Protein AF-A0A941SQS9-F1 (afdb_monomer_lite)

Secondary structure (DSSP, 8-state):
-HHHHHHHHHHHHHHHHHHHHHHHHHHTTSTTTTSB-S-HHHHHHHHHHHTSTTPPPPPPPTTTGGGS---TT-SHHHH-TTTTSSTTHHHHHS--S-----------PPEEE-GGGHHHHHHHHHHHHHHHTT-TTT-HHHHHHHH--HHHHHHHHHHHHHHHHHHHH--BHHHHHHHIIIIIIIHHHHHHHTTEEE-GGGGSPPPPPPP-----------

pLDDT: mean 78.76, std 18.49, range [41.28, 98.31]

Structure (mmCIF, N/CA/C/O backbone):
data_AF-A0A941SQS9-F1
#
_entry.id   AF-A0A941SQS9-F1
#
loop_
_atom_site.group_PDB
_atom_site.id
_atom_site.type_symbol
_atom_site.label_atom_id
_atom_site.label_alt_id
_atom_site.label_comp_id
_atom_site.label_asym_id
_atom_site.label_entity_id
_atom_site.label_seq_id
_atom_site.pdbx_PDB_ins_code
_atom_site.Cartn_x
_atom_site.Cartn_y
_atom_site.Cartn_z
_atom_site.occupancy
_atom_site.B_iso_or_equiv
_atom_site.auth_seq_id
_atom_site.auth_comp_id
_atom_site.auth_asym_id
_atom_site.auth_atom_id
_atom_site.pdbx_PDB_model_num
ATOM 1 N N . MET A 1 1 ? 1.571 -2.161 -19.393 1.00 67.44 1 MET A N 1
ATOM 2 C CA . MET A 1 1 ? 2.202 -3.221 -18.577 1.00 67.44 1 MET A CA 1
ATOM 3 C C . MET A 1 1 ? 2.579 -2.735 -17.181 1.00 67.44 1 MET A C 1
ATOM 5 O O . MET A 1 1 ? 1.940 -3.185 -16.250 1.00 67.44 1 MET A O 1
ATOM 9 N N . LEU A 1 2 ? 3.552 -1.825 -16.993 1.00 76.62 2 LEU A N 1
ATOM 10 C CA . LEU A 1 2 ? 3.967 -1.405 -15.635 1.00 76.62 2 LEU A CA 1
ATOM 11 C C . LEU A 1 2 ? 2.826 -0.745 -14.839 1.00 76.62 2 LEU A C 1
ATOM 13 O O . LEU A 1 2 ? 2.606 -1.100 -13.687 1.00 76.62 2 LEU A O 1
ATOM 17 N N . LEU A 1 3 ? 2.060 0.145 -15.481 1.00 82.12 3 LEU A N 1
ATOM 18 C CA . LEU A 1 3 ? 0.846 0.725 -14.892 1.00 82.12 3 LEU A CA 1
ATOM 19 C C . LEU A 1 3 ? -0.183 -0.350 -14.531 1.00 82.12 3 LEU A C 1
ATOM 21 O O . LEU A 1 3 ? -0.643 -0.386 -13.400 1.00 82.12 3 LEU A O 1
ATOM 25 N N . ASP A 1 4 ? -0.488 -1.262 -15.456 1.00 77.62 4 ASP A N 1
ATOM 26 C CA . ASP A 1 4 ? -1.471 -2.326 -15.214 1.00 77.62 4 ASP A CA 1
ATOM 27 C C . ASP A 1 4 ? -1.093 -3.200 -14.011 1.00 77.62 4 ASP A C 1
ATOM 29 O O . ASP A 1 4 ? -1.967 -3.599 -13.245 1.00 77.62 4 ASP A O 1
ATOM 33 N N . THR A 1 5 ? 0.203 -3.477 -13.820 1.00 76.88 5 THR A N 1
ATOM 34 C CA . THR A 1 5 ? 0.702 -4.229 -12.663 1.00 76.88 5 THR A CA 1
ATOM 35 C C . THR A 1 5 ? 0.523 -3.448 -11.363 1.00 76.88 5 THR A C 1
ATOM 37 O O . THR A 1 5 ? -0.065 -3.980 -10.424 1.00 76.88 5 THR A O 1
ATOM 40 N N . VAL A 1 6 ? 0.970 -2.187 -11.305 1.00 81.00 6 VAL A N 1
ATOM 41 C CA . VAL A 1 6 ? 0.851 -1.365 -10.085 1.00 81.00 6 VAL A CA 1
ATOM 42 C C . VAL A 1 6 ? -0.615 -1.165 -9.695 1.00 81.00 6 VAL A C 1
ATOM 44 O O . VAL A 1 6 ? -0.961 -1.285 -8.521 1.00 81.00 6 VAL A O 1
ATOM 47 N N . GLU A 1 7 ? -1.489 -0.929 -10.671 1.00 85.06 7 GLU A N 1
ATOM 48 C CA . GLU A 1 7 ? -2.926 -0.769 -10.438 1.00 85.06 7 GLU A CA 1
ATOM 49 C C . GLU A 1 7 ? -3.586 -2.077 -9.990 1.00 85.06 7 GLU A C 1
ATOM 51 O O . GLU A 1 7 ? -4.438 -2.078 -9.100 1.00 85.06 7 GLU A O 1
ATOM 56 N N . ALA A 1 8 ? -3.169 -3.219 -10.546 1.00 77.44 8 ALA A N 1
ATOM 57 C CA . ALA A 1 8 ? -3.644 -4.522 -10.091 1.00 77.44 8 ALA A CA 1
ATOM 58 C C . ALA A 1 8 ? -3.213 -4.824 -8.646 1.00 77.44 8 ALA A C 1
ATOM 60 O O . ALA A 1 8 ? -4.010 -5.367 -7.876 1.00 77.44 8 ALA A O 1
ATOM 61 N N . ASP A 1 9 ? -1.986 -4.471 -8.263 1.00 79.31 9 ASP A N 1
ATOM 62 C CA . ASP A 1 9 ? -1.495 -4.635 -6.893 1.00 79.31 9 ASP A CA 1
ATOM 63 C C . ASP A 1 9 ? -2.223 -3.705 -5.917 1.00 79.31 9 ASP A C 1
ATOM 65 O O . ASP A 1 9 ? -2.711 -4.158 -4.878 1.00 79.31 9 ASP A O 1
ATOM 69 N N . ALA A 1 10 ? -2.387 -2.430 -6.278 1.00 87.50 10 ALA A N 1
ATOM 70 C CA . ALA A 1 10 ? -3.152 -1.461 -5.500 1.00 87.50 10 ALA A CA 1
ATOM 71 C C . ALA A 1 10 ? -4.600 -1.930 -5.275 1.00 87.50 10 ALA A C 1
ATOM 73 O O . ALA A 1 10 ? -5.087 -1.940 -4.140 1.00 87.50 10 ALA A O 1
ATOM 74 N N . ALA A 1 11 ? -5.269 -2.401 -6.333 1.00 84.94 11 ALA A N 1
ATOM 75 C CA . ALA A 1 11 ? -6.629 -2.928 -6.256 1.00 84.94 11 ALA A CA 1
ATOM 76 C C . ALA A 1 11 ? -6.737 -4.132 -5.309 1.00 84.94 11 ALA A C 1
ATOM 78 O O . ALA A 1 11 ? -7.723 -4.258 -4.580 1.00 84.94 11 ALA A O 1
ATOM 79 N N . ARG A 1 12 ? -5.722 -5.004 -5.258 1.00 83.12 12 ARG A N 1
ATOM 80 C CA . ARG A 1 12 ? -5.708 -6.115 -4.297 1.00 83.12 12 ARG A CA 1
ATOM 81 C C . ARG A 1 12 ? -5.563 -5.638 -2.867 1.00 83.12 12 ARG A C 1
ATOM 83 O O . ARG A 1 12 ? -6.343 -6.082 -2.027 1.00 83.12 12 ARG A O 1
ATOM 90 N N . VAL A 1 13 ? -4.627 -4.731 -2.591 1.00 85.25 13 VAL A N 1
ATOM 91 C CA . VAL A 1 13 ? -4.457 -4.151 -1.248 1.00 85.25 13 VAL A CA 1
ATOM 92 C C . VAL A 1 13 ? -5.766 -3.508 -0.780 1.00 85.25 13 VAL A C 1
ATOM 94 O O . VAL A 1 13 ? -6.215 -3.759 0.339 1.00 85.25 13 VAL A O 1
ATOM 97 N N . ILE A 1 14 ? -6.441 -2.774 -1.669 1.00 89.81 14 ILE A N 1
ATOM 98 C CA . ILE A 1 14 ? -7.762 -2.188 -1.413 1.00 89.81 14 ILE A CA 1
ATOM 99 C C . ILE A 1 14 ? -8.821 -3.273 -1.165 1.00 89.81 14 ILE A C 1
ATOM 101 O O . ILE A 1 14 ? -9.597 -3.159 -0.223 1.00 89.81 14 ILE A O 1
ATOM 105 N N . SER A 1 15 ? -8.833 -4.366 -1.929 1.00 86.12 15 SER A N 1
ATOM 106 C CA . SER A 1 15 ? -9.791 -5.458 -1.702 1.00 86.12 15 SER A CA 1
ATOM 107 C C . SER A 1 15 ? -9.590 -6.161 -0.352 1.00 86.12 15 SER A C 1
ATOM 109 O O . SER A 1 15 ? -10.554 -6.594 0.280 1.00 86.12 15 SER A O 1
ATOM 111 N N . VAL A 1 16 ? -8.345 -6.266 0.129 1.00 86.88 16 VAL A N 1
ATOM 112 C CA . VAL A 1 16 ? -8.059 -6.776 1.477 1.00 86.88 16 VAL A CA 1
ATOM 113 C C . VAL A 1 16 ? -8.544 -5.770 2.518 1.00 86.88 16 VAL A C 1
ATOM 115 O O . VAL A 1 16 ? -9.165 -6.172 3.500 1.00 86.88 16 VAL A O 1
ATOM 118 N N . ALA A 1 17 ? -8.330 -4.473 2.286 1.00 94.25 17 ALA A N 1
ATOM 119 C CA . ALA A 1 17 ? -8.860 -3.418 3.140 1.00 94.25 17 ALA A CA 1
ATOM 120 C C . ALA A 1 17 ? -10.386 -3.499 3.295 1.00 94.25 17 ALA A C 1
ATOM 122 O O . ALA A 1 17 ? -10.883 -3.423 4.419 1.00 94.25 17 ALA A O 1
ATOM 123 N N . ASP A 1 18 ? -11.111 -3.727 2.196 1.00 91.69 18 ASP A N 1
ATOM 124 C CA . ASP A 1 18 ? -12.566 -3.914 2.200 1.00 91.69 18 ASP A CA 1
ATOM 125 C C . ASP A 1 18 ? -12.991 -5.079 3.082 1.00 91.69 18 ASP A C 1
ATOM 127 O O . ASP A 1 18 ? -13.837 -4.915 3.959 1.00 91.69 18 ASP A O 1
ATOM 131 N N . ARG A 1 19 ? -12.321 -6.228 2.955 1.00 91.25 19 ARG A N 1
ATOM 132 C CA . ARG A 1 19 ? -12.586 -7.386 3.822 1.00 91.25 19 ARG A CA 1
ATOM 133 C C . ARG A 1 19 ? -12.361 -7.059 5.299 1.00 91.25 19 ARG A C 1
ATOM 135 O O . ARG A 1 19 ? -13.119 -7.525 6.145 1.00 91.25 19 ARG A O 1
ATOM 142 N N . TYR A 1 20 ? -11.346 -6.260 5.635 1.00 93.38 20 TYR A N 1
ATOM 143 C CA . TYR A 1 20 ? -11.112 -5.811 7.014 1.00 93.38 20 TYR A CA 1
ATOM 144 C C . TYR A 1 20 ? -12.205 -4.861 7.519 1.00 93.38 20 TYR A C 1
ATOM 146 O O . TYR A 1 20 ? -12.619 -4.973 8.676 1.00 93.38 20 TYR A O 1
ATOM 154 N N . GLN A 1 21 ? -12.703 -3.957 6.673 1.00 94.38 21 GLN A N 1
ATOM 155 C CA . GLN A 1 21 ? -13.803 -3.057 7.029 1.00 94.38 21 GLN A CA 1
ATOM 156 C C . GLN A 1 21 ? -15.124 -3.812 7.196 1.00 94.38 21 GLN A C 1
ATOM 158 O O . GLN A 1 21 ? -15.794 -3.652 8.215 1.00 94.38 21 GLN A O 1
ATOM 163 N N . GLU A 1 22 ? -15.462 -4.707 6.269 1.00 93.62 22 GLU A N 1
ATOM 164 C CA . GLU A 1 22 ? -16.615 -5.605 6.384 1.00 93.62 22 GLU A CA 1
ATOM 165 C C . GLU A 1 22 ? -16.532 -6.462 7.647 1.00 93.62 22 GLU A C 1
ATOM 167 O O . GLU A 1 22 ? -17.514 -6.601 8.381 1.00 93.62 22 GLU A O 1
ATOM 172 N N . MET A 1 23 ? -15.344 -6.990 7.955 1.00 93.69 23 MET A N 1
ATOM 173 C CA . MET A 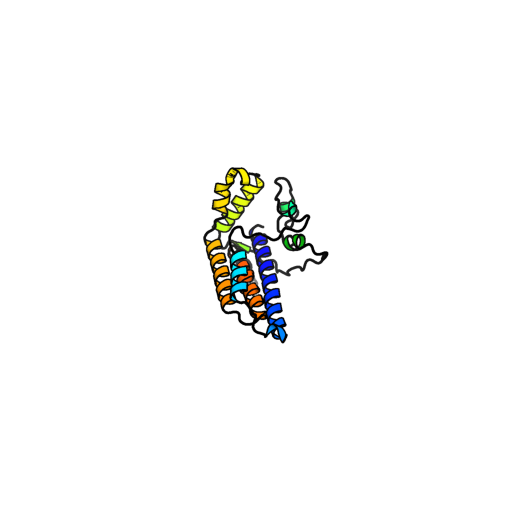1 23 ? -15.105 -7.727 9.188 1.00 93.69 23 MET A CA 1
ATOM 174 C C . MET A 1 23 ? -15.356 -6.843 10.413 1.00 93.69 23 MET A C 1
ATOM 176 O O . MET A 1 23 ? -16.048 -7.281 11.333 1.00 93.69 23 MET A O 1
ATOM 180 N N . ALA A 1 24 ? -14.873 -5.598 10.422 1.00 95.19 24 ALA A N 1
ATOM 181 C CA . ALA A 1 24 ? -15.137 -4.643 11.496 1.00 95.19 24 ALA A CA 1
ATOM 182 C C . ALA A 1 24 ? -16.643 -4.383 11.671 1.00 95.19 24 ALA A C 1
ATOM 184 O O . ALA A 1 24 ? -17.148 -4.498 12.788 1.00 95.19 24 ALA A O 1
ATOM 185 N N . TYR A 1 25 ? -17.385 -4.137 10.587 1.00 95.56 25 TYR A N 1
ATOM 186 C CA . TYR A 1 25 ? -18.843 -3.976 10.635 1.00 95.56 25 TYR A CA 1
ATOM 187 C C . TYR A 1 25 ? -19.556 -5.243 11.117 1.00 95.56 25 TYR A C 1
ATOM 189 O O . TYR A 1 25 ? -20.486 -5.179 11.919 1.00 95.56 25 TYR A O 1
ATOM 197 N N . SER A 1 26 ? -19.107 -6.423 10.689 1.00 95.50 26 SER A N 1
ATOM 198 C CA . SER A 1 26 ? -19.678 -7.692 11.149 1.00 95.50 26 SER A CA 1
ATOM 199 C C . SER A 1 26 ? -19.440 -7.915 12.648 1.00 95.50 26 SER A C 1
ATOM 201 O O . SER A 1 26 ? -20.335 -8.386 13.356 1.00 95.50 26 SER A O 1
ATOM 203 N N . MET A 1 27 ? -18.265 -7.516 13.148 1.00 94.12 27 MET A N 1
ATOM 204 C CA . MET A 1 27 ? -17.894 -7.598 14.555 1.00 94.12 27 MET A CA 1
ATOM 205 C C . MET A 1 27 ? -18.732 -6.662 15.423 1.00 94.12 27 MET A C 1
ATOM 207 O O . MET A 1 27 ? -19.022 -7.027 16.555 1.00 94.12 27 MET A O 1
ATOM 211 N N . GLN A 1 28 ? -19.216 -5.527 14.914 1.00 94.12 28 GLN A N 1
ATOM 212 C CA . GLN A 1 28 ? -20.128 -4.652 15.671 1.00 94.12 28 GLN A CA 1
ATOM 213 C C . GLN A 1 28 ? -21.413 -5.367 16.117 1.00 94.12 28 GLN A C 1
ATOM 215 O O . GLN A 1 28 ? -22.037 -4.965 17.093 1.00 94.12 28 GLN A O 1
ATOM 220 N N . ARG A 1 29 ? -21.803 -6.472 15.470 1.00 95.06 29 ARG A N 1
ATOM 221 C CA . ARG A 1 29 ? -22.946 -7.296 15.909 1.00 95.06 29 ARG A CA 1
ATOM 222 C C . ARG A 1 29 ? -22.601 -8.281 17.031 1.00 95.06 29 ARG A C 1
ATOM 224 O O . ARG A 1 29 ? -23.491 -8.912 17.592 1.00 95.06 29 ARG A O 1
ATOM 231 N N . GLN A 1 30 ? -21.323 -8.429 17.370 1.00 95.62 30 GLN A N 1
ATOM 232 C CA . GLN A 1 30 ? -20.839 -9.363 18.378 1.00 95.62 30 GLN A CA 1
ATOM 233 C C . GLN A 1 30 ? -20.653 -8.660 19.725 1.00 95.62 30 GLN A C 1
ATOM 235 O O . GLN A 1 30 ? -19.923 -7.674 19.838 1.00 95.62 30 GLN A O 1
ATOM 240 N N . ARG A 1 31 ? -21.261 -9.193 20.792 1.00 93.38 31 ARG A N 1
ATOM 241 C CA . ARG A 1 31 ? -21.181 -8.590 22.139 1.00 93.38 31 ARG A CA 1
ATOM 242 C C . ARG A 1 31 ? -19.742 -8.401 22.625 1.00 93.38 31 ARG A C 1
ATOM 244 O O . ARG A 1 31 ? -19.409 -7.351 23.158 1.00 93.38 31 ARG A O 1
ATOM 251 N N . TRP A 1 32 ? -18.880 -9.392 22.400 1.00 91.94 32 TRP A N 1
ATOM 252 C CA . TRP A 1 32 ? -17.480 -9.339 22.827 1.00 91.94 32 TRP A CA 1
ATOM 253 C C . TRP A 1 32 ? -16.674 -8.245 22.109 1.00 91.94 32 TRP A C 1
ATOM 255 O O . TRP A 1 32 ? -15.712 -7.726 22.674 1.00 91.94 32 TRP A O 1
ATOM 265 N N . ALA A 1 33 ? -17.045 -7.885 20.877 1.00 92.75 33 ALA A N 1
ATOM 266 C CA . ALA A 1 33 ? -16.320 -6.902 20.079 1.00 92.75 33 ALA A CA 1
ATOM 267 C C . ALA A 1 33 ? -16.708 -5.455 20.420 1.00 92.75 33 ALA A C 1
ATOM 269 O O . ALA A 1 33 ? -15.893 -4.552 20.237 1.00 92.75 33 ALA A O 1
ATOM 270 N N . ASN A 1 34 ? -17.913 -5.264 20.968 1.00 92.06 34 ASN A N 1
ATOM 271 C CA . ASN A 1 34 ? -18.385 -4.003 21.549 1.00 92.06 34 ASN A CA 1
ATOM 272 C C . ASN A 1 34 ? -17.845 -3.755 22.967 1.00 92.06 34 ASN A C 1
ATOM 274 O O . ASN A 1 34 ? -18.128 -2.724 23.567 1.00 92.06 34 ASN A O 1
ATOM 278 N N . ALA A 1 35 ? -17.078 -4.689 23.533 1.00 90.62 35 ALA A N 1
ATOM 279 C CA . ALA A 1 35 ? -16.352 -4.429 24.766 1.00 90.62 35 ALA A CA 1
ATOM 280 C C . ALA A 1 35 ? -15.120 -3.557 24.485 1.00 90.62 35 ALA A C 1
ATOM 282 O O . ALA A 1 35 ? -14.459 -3.701 23.449 1.00 90.62 35 ALA A O 1
ATOM 283 N N . VAL A 1 36 ? -14.777 -2.697 25.447 1.00 92.62 36 VAL A N 1
ATOM 284 C CA . VAL A 1 36 ? -13.557 -1.881 25.411 1.00 92.62 36 VAL A CA 1
ATOM 285 C C . VAL A 1 36 ? -12.341 -2.784 25.215 1.00 92.62 36 VAL A C 1
ATOM 287 O O . VAL A 1 36 ? -12.162 -3.786 25.913 1.00 92.62 36 VAL A O 1
ATOM 290 N N . ALA A 1 37 ? -11.497 -2.447 24.246 1.00 90.00 37 ALA A N 1
ATOM 291 C CA . ALA A 1 37 ? -10.298 -3.205 23.937 1.00 90.00 37 ALA A CA 1
ATOM 292 C C . ALA A 1 37 ? -9.169 -2.834 24.924 1.00 90.00 37 ALA A C 1
ATOM 294 O O . ALA A 1 37 ? -8.627 -1.726 24.840 1.00 90.00 37 ALA A O 1
ATOM 295 N N . PRO A 1 38 ? -8.726 -3.741 25.815 1.00 89.69 38 PRO A N 1
ATOM 296 C CA . PRO A 1 38 ? -7.720 -3.422 26.830 1.00 89.69 38 PRO A CA 1
ATOM 297 C C . PRO A 1 38 ? -6.322 -3.233 26.226 1.00 89.69 38 PRO A C 1
ATOM 299 O O . PRO A 1 38 ? -5.973 -3.876 25.235 1.00 89.69 38 PRO A O 1
ATOM 302 N N . GLY A 1 39 ? -5.493 -2.382 26.838 1.00 92.56 39 GLY A N 1
ATOM 303 C CA . GLY A 1 39 ? -4.089 -2.209 26.441 1.00 92.56 39 GLY A CA 1
ATOM 304 C C . GLY A 1 39 ? -3.883 -1.412 25.147 1.00 92.56 39 GLY A C 1
ATOM 305 O O . GLY A 1 39 ? -3.017 -1.760 24.347 1.00 92.56 39 GLY A O 1
ATOM 306 N N . GLN A 1 40 ? -4.672 -0.355 24.924 1.00 92.62 40 GLN A N 1
ATOM 307 C CA . GLN A 1 40 ? -4.599 0.488 23.720 1.00 92.62 40 GLN A CA 1
ATOM 308 C C . GLN A 1 40 ? -3.175 0.986 23.424 1.00 92.62 40 GLN A C 1
ATOM 310 O O . GLN A 1 40 ? -2.693 0.806 22.307 1.00 92.62 40 GLN A O 1
ATOM 315 N N . ALA A 1 41 ? -2.472 1.513 24.432 1.00 93.75 41 ALA A N 1
ATOM 316 C CA . ALA A 1 41 ? -1.093 1.983 24.287 1.00 93.75 41 ALA A CA 1
ATOM 317 C C . ALA A 1 41 ? -0.142 0.877 23.793 1.00 93.75 41 ALA A C 1
ATOM 319 O O . ALA A 1 41 ? 0.631 1.099 22.864 1.00 93.75 41 ALA A O 1
ATOM 320 N N . ALA A 1 42 ? -0.249 -0.338 24.342 1.00 94.69 42 ALA A N 1
ATOM 321 C CA . ALA A 1 42 ? 0.574 -1.475 23.931 1.00 94.69 42 ALA A CA 1
ATOM 322 C C . ALA A 1 42 ? 0.255 -1.944 22.499 1.00 94.69 42 ALA A C 1
ATOM 324 O O . ALA A 1 42 ? 1.161 -2.322 21.754 1.00 94.69 42 ALA A O 1
ATOM 325 N N . ARG A 1 43 ? -1.020 -1.898 22.080 1.00 92.12 43 ARG A N 1
ATOM 326 C CA . ARG A 1 43 ? -1.408 -2.195 20.690 1.00 92.12 43 ARG A CA 1
ATOM 327 C C . ARG A 1 43 ? -0.839 -1.159 19.726 1.00 92.12 43 ARG A C 1
ATOM 329 O O . ARG A 1 43 ? -0.226 -1.538 18.734 1.00 92.12 43 ARG A O 1
ATOM 336 N N . LEU A 1 44 ? -0.992 0.128 20.039 1.00 94.50 44 LEU A N 1
ATOM 337 C CA . LEU A 1 44 ? -0.450 1.216 19.228 1.00 94.50 44 LEU A CA 1
ATOM 338 C C . LEU A 1 44 ? 1.078 1.134 19.133 1.00 94.50 44 LEU A C 1
ATOM 340 O O . LEU A 1 44 ? 1.629 1.270 18.045 1.00 94.50 44 LEU A O 1
ATOM 344 N N . GLN A 1 45 ? 1.767 0.854 20.243 1.00 94.56 45 GLN A N 1
ATOM 345 C CA . GLN A 1 45 ? 3.218 0.664 20.250 1.00 94.56 45 GLN A CA 1
ATOM 346 C C . GLN A 1 45 ? 3.644 -0.510 19.361 1.00 94.56 45 GLN A C 1
ATOM 348 O O . GLN A 1 45 ? 4.617 -0.388 18.621 1.00 94.56 45 GLN A O 1
ATOM 353 N N . ARG A 1 46 ? 2.899 -1.623 19.379 1.00 92.06 46 ARG A N 1
ATOM 354 C CA . ARG A 1 46 ? 3.160 -2.767 18.495 1.00 92.06 46 ARG A CA 1
ATOM 355 C C . ARG A 1 46 ? 3.028 -2.387 17.023 1.00 92.06 46 ARG A C 1
ATOM 357 O O . ARG A 1 46 ? 3.899 -2.740 16.239 1.00 92.06 46 ARG A O 1
ATOM 364 N N . VAL A 1 47 ? 1.976 -1.656 16.651 1.00 91.94 47 VAL A N 1
ATOM 365 C CA . VAL A 1 47 ? 1.787 -1.210 15.259 1.00 91.94 47 VAL A CA 1
ATOM 366 C C . VAL A 1 47 ? 2.900 -0.251 14.840 1.00 91.94 47 VAL A C 1
ATOM 368 O O . VAL A 1 47 ? 3.464 -0.414 13.765 1.00 91.94 47 VAL A O 1
ATOM 371 N N . ARG A 1 48 ? 3.287 0.686 15.714 1.00 93.12 48 ARG A N 1
ATOM 372 C CA . ARG A 1 48 ? 4.425 1.582 15.464 1.00 93.12 48 ARG A CA 1
ATOM 373 C C . ARG A 1 48 ? 5.720 0.811 15.241 1.00 93.12 48 ARG A C 1
ATOM 375 O O . ARG A 1 48 ? 6.431 1.118 14.298 1.00 93.12 48 ARG A O 1
ATOM 382 N N . ALA A 1 49 ? 6.000 -0.202 16.061 1.00 91.44 49 ALA A N 1
ATOM 383 C CA . ALA A 1 49 ? 7.201 -1.024 15.924 1.00 91.44 49 ALA A CA 1
ATOM 384 C C . ALA A 1 49 ? 7.244 -1.801 14.596 1.00 91.44 49 ALA A C 1
ATOM 386 O O . ALA A 1 49 ? 8.319 -1.967 14.031 1.00 91.44 49 ALA A O 1
ATOM 387 N N . LEU A 1 50 ? 6.088 -2.232 14.077 1.00 88.75 50 LEU A N 1
ATOM 388 C CA . LEU A 1 50 ? 5.986 -2.880 12.763 1.00 88.75 50 LEU A CA 1
ATOM 389 C C . LEU A 1 50 ? 6.170 -1.900 11.593 1.00 88.75 50 LEU A C 1
ATOM 391 O O . LEU A 1 50 ? 6.554 -2.322 10.509 1.00 88.75 50 LEU A O 1
ATOM 395 N N . GLY A 1 51 ? 5.899 -0.610 11.801 1.00 84.44 51 GLY A N 1
ATOM 396 C CA . GLY A 1 51 ? 6.033 0.434 10.781 1.00 84.44 51 GLY A CA 1
ATOM 397 C C . GLY A 1 51 ? 7.437 1.036 10.649 1.00 84.44 51 GLY A C 1
ATOM 398 O O . GLY A 1 51 ? 7.629 1.921 9.816 1.00 84.44 51 GLY A O 1
ATOM 399 N N . VAL A 1 52 ? 8.405 0.606 11.467 1.00 85.12 52 VAL A N 1
ATOM 400 C CA . VAL A 1 52 ? 9.793 1.095 11.414 1.00 85.12 52 VAL A CA 1
ATOM 401 C C . VAL A 1 52 ? 10.568 0.372 10.310 1.00 85.12 52 VAL A C 1
ATOM 403 O O . VAL A 1 52 ? 10.454 -0.841 10.142 1.00 85.12 52 VAL A O 1
ATOM 406 N N . ALA A 1 53 ? 11.398 1.110 9.568 1.00 78.44 53 ALA A N 1
ATOM 407 C CA . ALA A 1 53 ? 12.297 0.525 8.577 1.00 78.44 53 ALA A CA 1
ATOM 408 C C . ALA A 1 53 ? 13.210 -0.539 9.216 1.00 78.44 53 ALA A C 1
ATOM 410 O O . ALA A 1 53 ? 13.831 -0.296 10.249 1.00 78.44 53 ALA A O 1
ATOM 411 N N . GLY A 1 54 ? 13.287 -1.720 8.599 1.00 75.44 54 GLY A N 1
ATOM 412 C CA . GLY A 1 54 ? 14.040 -2.856 9.142 1.00 75.44 54 GLY A CA 1
ATOM 413 C C . GLY A 1 54 ? 13.294 -3.665 10.208 1.00 75.44 54 GLY A C 1
ATOM 414 O O . GLY A 1 54 ? 13.882 -4.584 10.778 1.00 75.44 54 GLY A O 1
ATOM 415 N N . ALA A 1 55 ? 12.013 -3.372 10.470 1.00 79.81 55 ALA A N 1
ATOM 416 C CA . ALA A 1 55 ? 11.170 -4.261 11.259 1.00 79.81 55 ALA A CA 1
ATOM 417 C C . ALA A 1 55 ? 11.148 -5.671 10.631 1.00 79.81 55 ALA A C 1
ATOM 419 O O . ALA A 1 55 ? 11.097 -5.799 9.403 1.00 79.81 55 ALA A O 1
ATOM 420 N N . PRO A 1 56 ? 11.198 -6.737 11.450 1.00 73.69 56 PRO A N 1
ATOM 421 C CA . PRO A 1 56 ? 11.231 -8.099 10.941 1.00 73.69 56 PRO A CA 1
ATOM 422 C C . PRO A 1 56 ? 9.954 -8.403 10.152 1.00 73.69 56 PRO A C 1
ATOM 424 O O . PRO A 1 56 ? 8.845 -8.321 10.682 1.00 73.69 56 PRO A O 1
ATOM 427 N N . ALA A 1 57 ? 10.120 -8.772 8.883 1.00 69.00 57 ALA A N 1
ATOM 428 C CA . ALA A 1 57 ? 9.041 -9.316 8.073 1.00 69.00 57 ALA A CA 1
ATOM 429 C C . ALA A 1 57 ? 8.764 -10.768 8.483 1.00 69.00 57 ALA A C 1
ATOM 431 O O . ALA A 1 57 ? 9.674 -11.500 8.884 1.00 69.00 57 ALA A O 1
ATOM 432 N N . ALA A 1 58 ? 7.507 -11.200 8.363 1.00 71.75 58 ALA A N 1
ATOM 433 C CA . ALA A 1 58 ? 7.197 -12.619 8.464 1.00 71.75 58 ALA A CA 1
ATOM 434 C C . ALA A 1 58 ? 7.981 -13.384 7.377 1.00 71.75 58 ALA A C 1
ATOM 436 O O . ALA A 1 58 ? 8.073 -12.889 6.248 1.00 71.75 58 ALA A O 1
ATOM 437 N N . PRO A 1 59 ? 8.554 -14.561 7.690 1.00 69.44 59 PRO 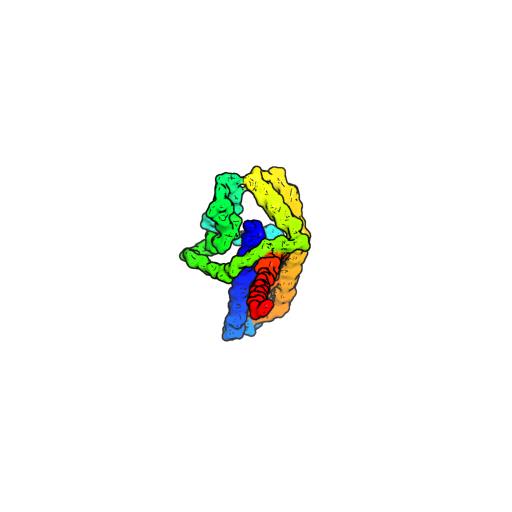A N 1
ATOM 438 C CA . PRO A 1 59 ? 9.235 -15.362 6.686 1.00 69.44 59 PRO A CA 1
ATOM 439 C C . PRO A 1 59 ? 8.255 -15.716 5.567 1.00 69.44 59 PRO A C 1
ATOM 441 O O . PRO A 1 59 ? 7.091 -16.040 5.817 1.00 69.44 59 PRO A O 1
ATOM 444 N N . LEU A 1 60 ? 8.731 -15.633 4.328 1.00 68.50 60 LEU A N 1
ATOM 445 C CA . LEU A 1 60 ? 7.945 -16.036 3.170 1.00 68.50 60 LEU A CA 1
ATOM 446 C C . LEU A 1 60 ? 7.661 -17.544 3.239 1.00 68.50 60 LEU A C 1
ATOM 448 O O . LEU A 1 60 ? 8.537 -18.298 3.676 1.00 68.50 60 LEU A O 1
ATOM 452 N N . PRO A 1 61 ? 6.482 -18.003 2.782 1.00 69.69 61 PRO A N 1
ATOM 453 C CA . PRO A 1 61 ? 6.211 -19.427 2.639 1.00 69.69 61 PRO A CA 1
ATOM 454 C C . PRO A 1 61 ? 7.279 -20.129 1.793 1.00 69.69 61 PRO A C 1
ATOM 456 O O . PRO A 1 61 ? 7.855 -19.541 0.870 1.00 69.69 61 PRO A O 1
ATOM 459 N N . GLU A 1 62 ? 7.536 -21.400 2.095 1.00 68.19 62 GLU A N 1
ATOM 460 C CA . GLU A 1 62 ? 8.487 -22.214 1.340 1.00 68.19 62 GLU A CA 1
ATOM 461 C C . GLU A 1 62 ? 8.106 -22.236 -0.154 1.00 68.19 62 GLU A C 1
ATOM 463 O O . GLU A 1 62 ? 6.944 -22.421 -0.515 1.00 68.19 62 GLU A O 1
ATOM 468 N N . GLY A 1 63 ? 9.074 -21.964 -1.035 1.00 64.88 63 GLY A N 1
ATOM 469 C CA . GLY A 1 63 ? 8.848 -21.853 -2.483 1.00 64.88 63 GLY A CA 1
ATOM 470 C C . GLY A 1 63 ? 8.363 -20.483 -2.988 1.00 64.88 63 GLY A C 1
ATOM 471 O O . GLY A 1 63 ? 8.315 -20.281 -4.202 1.00 64.88 63 GLY A O 1
ATOM 472 N N . ALA A 1 64 ? 8.067 -19.514 -2.111 1.00 67.50 64 ALA A N 1
ATOM 473 C CA . ALA A 1 64 ? 7.720 -18.151 -2.530 1.00 67.50 64 ALA A CA 1
ATOM 474 C C . ALA A 1 64 ? 8.955 -17.290 -2.858 1.00 67.50 64 ALA A C 1
ATOM 476 O O . ALA A 1 64 ? 8.904 -16.481 -3.780 1.00 67.50 64 ALA A O 1
ATOM 477 N N . ALA A 1 65 ? 10.082 -17.482 -2.162 1.00 68.31 65 ALA A N 1
ATOM 478 C CA . ALA A 1 65 ? 11.288 -16.668 -2.364 1.00 68.31 65 ALA A CA 1
ATOM 479 C C . ALA A 1 65 ? 11.854 -16.712 -3.807 1.00 68.31 65 ALA A C 1
ATOM 481 O O . ALA A 1 65 ? 12.122 -15.641 -4.350 1.00 68.31 65 ALA A O 1
ATOM 482 N N . PRO A 1 66 ? 11.946 -17.875 -4.493 1.00 62.81 66 PRO A N 1
ATOM 483 C CA . PRO A 1 66 ? 12.381 -17.927 -5.896 1.00 62.81 66 PRO A CA 1
ATOM 484 C C . PRO A 1 66 ? 11.431 -17.223 -6.880 1.00 62.81 66 PRO A C 1
ATOM 486 O O . PRO A 1 66 ? 11.800 -16.968 -8.020 1.00 62.81 66 PRO A O 1
ATOM 489 N N . ARG A 1 67 ? 10.195 -16.911 -6.467 1.00 61.19 67 ARG A N 1
ATOM 490 C CA . ARG A 1 67 ? 9.220 -16.170 -7.289 1.00 61.19 67 ARG A CA 1
ATOM 491 C C . ARG A 1 67 ? 9.392 -14.655 -7.185 1.00 61.19 67 ARG A C 1
ATOM 493 O O . ARG A 1 67 ? 8.816 -13.927 -7.984 1.00 61.19 67 ARG A O 1
ATOM 500 N N . LEU A 1 68 ? 10.170 -14.183 -6.210 1.00 63.25 68 LEU A N 1
ATOM 501 C CA . LEU A 1 68 ? 10.522 -12.769 -6.048 1.00 63.25 68 LEU A CA 1
ATOM 502 C C . LEU A 1 68 ? 11.762 -12.377 -6.859 1.00 63.25 68 LEU A C 1
ATOM 504 O O . LEU A 1 68 ? 12.056 -11.193 -7.004 1.00 63.25 68 LEU A O 1
ATOM 508 N N . THR A 1 69 ? 12.504 -13.357 -7.379 1.00 59.69 69 THR A N 1
ATOM 509 C CA . THR A 1 69 ? 13.698 -13.119 -8.187 1.00 59.69 69 THR A CA 1
ATOM 510 C C . THR A 1 69 ? 13.327 -12.999 -9.660 1.00 59.69 69 THR A C 1
ATOM 512 O O . THR A 1 69 ? 12.965 -13.985 -10.300 1.00 59.69 69 THR A O 1
ATOM 515 N N . ALA A 1 70 ? 13.451 -11.794 -10.217 1.00 55.44 70 ALA A N 1
ATOM 516 C CA . ALA A 1 70 ? 13.383 -11.587 -11.657 1.00 55.44 70 ALA A CA 1
ATOM 517 C C . ALA A 1 70 ? 14.694 -12.071 -12.301 1.00 55.44 70 ALA A C 1
ATOM 519 O O . ALA A 1 70 ? 15.719 -11.398 -12.195 1.00 55.44 70 ALA A O 1
ATOM 520 N N . ALA A 1 71 ? 14.676 -13.253 -12.926 1.00 53.12 71 ALA A N 1
ATOM 521 C CA . ALA A 1 71 ? 15.818 -13.774 -13.676 1.00 53.12 71 ALA A CA 1
ATOM 522 C C . ALA A 1 71 ? 15.876 -13.154 -15.082 1.00 53.12 71 ALA A C 1
ATOM 524 O O . ALA A 1 71 ? 14.867 -13.069 -15.783 1.00 53.12 71 ALA A O 1
ATOM 525 N N . THR A 1 72 ? 17.080 -12.776 -15.507 1.00 51.69 72 THR A N 1
ATOM 526 C CA . THR A 1 72 ? 17.391 -11.964 -16.697 1.00 51.69 72 THR A CA 1
ATOM 527 C C . THR A 1 72 ? 17.085 -12.616 -18.056 1.00 51.69 72 THR A C 1
ATOM 529 O O . THR A 1 72 ? 17.217 -11.964 -19.086 1.00 51.69 72 THR A O 1
ATOM 532 N N . LEU A 1 73 ? 16.652 -13.882 -18.099 1.00 44.03 73 LEU A N 1
ATOM 533 C CA . LEU A 1 73 ? 16.603 -14.675 -19.340 1.00 44.03 73 LEU A CA 1
ATOM 534 C C . LEU A 1 73 ? 15.274 -15.360 -19.649 1.00 44.03 73 LEU A C 1
ATOM 536 O O . LEU A 1 73 ? 15.181 -16.126 -20.608 1.00 44.03 73 LEU A O 1
ATOM 540 N N . SER A 1 74 ? 14.225 -15.088 -18.885 1.00 49.88 74 SER A N 1
ATOM 541 C CA . SER A 1 74 ? 12.933 -15.678 -19.209 1.00 49.88 74 SER A CA 1
ATOM 542 C C . SER A 1 74 ? 12.166 -14.710 -20.112 1.00 49.88 74 SER A C 1
ATOM 544 O O . SER A 1 74 ? 11.827 -13.610 -19.692 1.00 49.88 74 SER A O 1
ATOM 546 N N . LEU A 1 75 ? 11.835 -15.125 -21.340 1.00 47.31 75 LEU A N 1
ATOM 547 C CA . LEU A 1 75 ? 10.856 -14.473 -22.238 1.00 47.31 75 LEU A CA 1
ATOM 548 C C . LEU A 1 75 ? 9.447 -14.338 -21.609 1.00 47.31 75 LEU A C 1
ATOM 550 O O . LEU A 1 75 ? 8.494 -13.910 -22.260 1.00 47.31 75 LEU A O 1
ATOM 554 N N . THR A 1 76 ? 9.285 -14.718 -20.345 1.00 48.03 76 THR A N 1
ATOM 555 C CA . THR A 1 76 ? 8.013 -14.817 -19.650 1.00 48.03 76 THR A CA 1
ATOM 556 C C . THR A 1 76 ? 7.332 -13.496 -19.326 1.00 48.03 76 THR A C 1
ATOM 558 O O . THR A 1 76 ? 6.117 -13.548 -19.359 1.00 48.03 76 THR A O 1
ATOM 561 N N . PRO A 1 77 ? 7.940 -12.302 -19.150 1.00 47.84 77 PRO A N 1
ATOM 562 C CA . PRO A 1 77 ? 7.110 -11.097 -19.070 1.00 47.84 77 PRO A CA 1
ATOM 563 C C . PRO A 1 77 ? 6.391 -10.817 -20.402 1.00 47.84 77 PRO A C 1
ATOM 565 O O . PRO A 1 77 ? 5.342 -10.182 -20.408 1.00 47.84 77 PRO A O 1
ATOM 568 N N . GLY A 1 78 ? 6.942 -11.301 -21.526 1.00 46.94 78 GLY A N 1
ATOM 569 C CA . GLY A 1 78 ? 6.339 -11.175 -22.854 1.00 46.94 78 GLY A CA 1
ATOM 570 C C . GLY A 1 78 ? 5.264 -12.225 -23.159 1.00 46.94 78 GLY A C 1
ATOM 571 O O . GLY A 1 78 ? 4.336 -11.929 -23.904 1.00 46.94 78 GLY A O 1
ATOM 572 N N . ALA A 1 79 ? 5.374 -13.430 -22.587 1.00 51.09 79 ALA A N 1
ATOM 573 C CA . ALA A 1 79 ? 4.445 -14.543 -22.830 1.00 51.09 79 ALA A CA 1
ATOM 574 C C . ALA A 1 79 ? 3.431 -14.779 -21.693 1.00 51.09 79 ALA A C 1
ATOM 576 O O . ALA A 1 79 ? 2.353 -15.317 -21.933 1.00 51.09 79 ALA A O 1
ATOM 577 N N . ASP A 1 80 ? 3.764 -14.378 -20.467 1.00 50.31 80 ASP A N 1
ATOM 578 C CA . ASP A 1 80 ? 2.958 -14.539 -19.261 1.00 50.31 80 ASP A CA 1
ATOM 579 C C . ASP A 1 80 ? 3.100 -13.307 -18.337 1.00 50.31 80 ASP A C 1
ATOM 581 O O . ASP A 1 80 ? 4.024 -13.218 -17.519 1.00 50.31 80 ASP A O 1
ATOM 585 N N . PRO A 1 81 ? 2.154 -12.354 -18.391 1.00 48.62 81 PRO A N 1
ATOM 586 C CA . PRO A 1 81 ? 2.179 -11.171 -17.534 1.00 48.62 81 PRO A CA 1
ATOM 587 C C . PRO A 1 81 ? 2.060 -11.496 -16.032 1.00 48.62 81 PRO A C 1
ATOM 589 O O . PRO A 1 81 ? 2.221 -10.598 -15.207 1.00 48.62 81 PRO A O 1
ATOM 592 N N . SER A 1 82 ? 1.786 -12.750 -15.644 1.00 50.00 82 SER A N 1
ATOM 593 C CA . SER A 1 82 ? 1.751 -13.202 -14.249 1.00 50.00 82 SER A CA 1
ATOM 594 C C . SER A 1 82 ? 3.104 -13.650 -13.682 1.00 50.00 82 SER A C 1
ATOM 596 O O . SER A 1 82 ? 3.232 -13.751 -12.461 1.00 50.00 82 SER A O 1
ATOM 598 N N . ALA A 1 83 ? 4.133 -13.803 -14.523 1.00 49.81 83 ALA A N 1
ATOM 599 C CA . ALA A 1 83 ? 5.431 -14.357 -14.134 1.00 49.81 83 ALA A CA 1
ATOM 600 C C . ALA A 1 83 ? 6.232 -13.509 -13.124 1.00 49.81 83 ALA A C 1
ATOM 602 O O . ALA A 1 83 ? 7.082 -14.052 -12.424 1.00 49.81 83 ALA A O 1
ATOM 603 N N . LEU A 1 84 ? 5.974 -12.198 -13.033 1.00 50.72 84 LEU A N 1
ATOM 604 C CA . LEU A 1 84 ? 6.703 -11.258 -12.163 1.00 50.72 84 LEU A CA 1
ATOM 605 C C . LEU A 1 84 ? 5.772 -10.299 -11.405 1.00 50.72 84 LEU A C 1
ATOM 607 O O . LEU A 1 84 ? 6.031 -9.100 -11.367 1.00 50.72 84 LEU A O 1
ATOM 611 N N . GLY A 1 85 ? 4.660 -10.776 -10.842 1.00 50.34 85 GLY A N 1
ATOM 612 C CA . GLY A 1 85 ? 3.784 -9.873 -10.076 1.00 50.34 85 GLY A CA 1
ATOM 613 C C . GLY A 1 85 ? 2.404 -9.618 -10.672 1.00 50.34 85 GLY A C 1
ATOM 614 O O . GLY A 1 85 ? 1.654 -8.831 -10.111 1.00 50.34 85 GLY A O 1
ATOM 615 N N . GLY A 1 86 ? 2.032 -10.256 -11.790 1.00 51.97 86 GLY A N 1
ATOM 616 C CA . GLY A 1 86 ? 0.723 -10.009 -12.411 1.00 51.97 86 GLY A CA 1
ATOM 617 C C . GLY A 1 86 ? -0.449 -10.404 -11.514 1.00 51.97 86 GLY A C 1
ATOM 618 O O . GLY A 1 86 ? -0.259 -10.817 -10.370 1.00 51.97 86 GLY A O 1
ATOM 619 N N . ARG A 1 87 ? -1.679 -10.336 -12.050 1.00 50.75 87 ARG A N 1
ATOM 620 C CA . ARG A 1 87 ? -2.972 -10.512 -11.338 1.00 50.75 87 ARG A CA 1
ATOM 621 C C . ARG A 1 87 ? -3.107 -11.746 -10.423 1.00 50.75 87 ARG A C 1
ATOM 623 O O . ARG A 1 87 ? -4.101 -11.812 -9.720 1.00 50.75 87 ARG A O 1
ATOM 630 N N . GLN A 1 88 ? -2.122 -12.650 -10.390 1.00 55.12 88 GLN A N 1
ATOM 631 C CA . GLN A 1 88 ? -2.055 -13.875 -9.587 1.00 55.12 88 GLN A CA 1
ATOM 632 C C . GLN A 1 88 ? -0.852 -14.001 -8.641 1.00 55.12 88 GLN A C 1
ATOM 634 O O . GLN A 1 88 ? -0.794 -14.941 -7.861 1.00 55.12 88 GLN A O 1
ATOM 639 N N . PHE A 1 89 ? 0.109 -13.075 -8.652 1.00 64.94 89 PHE A N 1
ATOM 640 C CA . PHE A 1 89 ? 1.326 -13.203 -7.840 1.00 64.94 89 PHE A CA 1
ATOM 641 C C . PHE A 1 89 ? 1.055 -13.316 -6.337 1.00 64.94 89 PHE A C 1
ATOM 643 O O . PHE A 1 89 ? 1.537 -14.242 -5.690 1.00 64.94 89 PHE A O 1
ATOM 650 N N . TRP A 1 90 ? 0.232 -12.421 -5.788 1.00 64.81 90 TRP A N 1
ATOM 651 C CA . TRP A 1 90 ? -0.128 -12.468 -4.371 1.00 64.81 90 TRP A CA 1
ATOM 652 C C . TRP A 1 90 ? -0.938 -13.721 -4.011 1.00 64.81 90 TRP A C 1
ATOM 654 O O . TRP A 1 90 ? -0.716 -14.299 -2.949 1.00 64.81 90 TRP A O 1
ATOM 664 N N . ASP A 1 91 ? -1.791 -14.207 -4.917 1.00 61.41 91 ASP A N 1
ATOM 665 C CA . ASP A 1 91 ? -2.502 -15.483 -4.754 1.00 61.41 91 ASP A CA 1
ATOM 666 C C . ASP A 1 91 ? -1.521 -16.664 -4.713 1.00 61.41 91 ASP A C 1
ATOM 668 O O . ASP A 1 91 ? -1.648 -17.565 -3.885 1.00 61.41 91 ASP A O 1
ATOM 672 N N . ALA A 1 92 ? -0.473 -16.612 -5.537 1.00 55.38 92 ALA A N 1
ATOM 673 C CA . ALA A 1 92 ? 0.579 -17.616 -5.593 1.00 55.38 92 ALA A CA 1
ATOM 674 C C . ALA A 1 92 ? 1.506 -17.605 -4.358 1.00 55.38 92 ALA A C 1
ATOM 676 O O . ALA A 1 92 ? 2.115 -18.633 -4.056 1.00 55.38 92 ALA A O 1
ATOM 677 N N . ILE A 1 93 ? 1.630 -16.477 -3.646 1.00 60.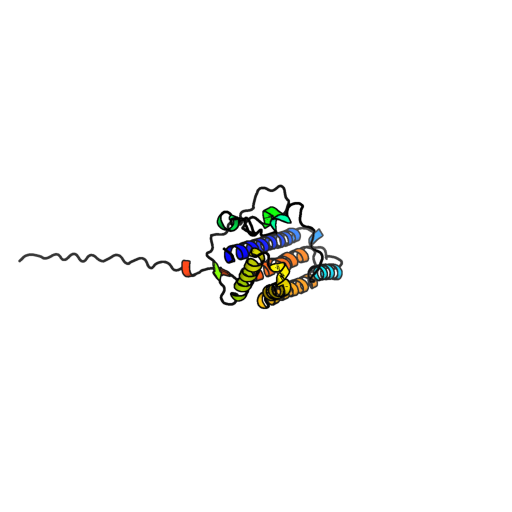88 93 ILE A N 1
ATOM 678 C CA . ILE A 1 93 ? 2.428 -16.350 -2.410 1.00 60.88 93 ILE A CA 1
ATOM 679 C C . ILE A 1 93 ? 1.621 -16.723 -1.162 1.00 60.88 93 ILE A C 1
ATOM 681 O O . ILE A 1 93 ? 2.204 -17.184 -0.186 1.00 60.88 93 ILE A O 1
ATOM 685 N N . HIS A 1 94 ? 0.293 -16.590 -1.173 1.00 61.56 94 HIS A N 1
ATOM 686 C CA . HIS A 1 94 ? -0.543 -16.794 0.016 1.00 61.56 94 HIS A CA 1
ATOM 687 C C . HIS A 1 94 ? -0.577 -18.232 0.578 1.00 61.56 94 HIS A C 1
ATOM 689 O O . HIS A 1 94 ? -1.171 -18.444 1.635 1.00 61.56 94 HIS A O 1
ATOM 695 N N . GLY A 1 95 ? 0.062 -19.212 -0.075 1.00 51.16 95 GLY A N 1
ATOM 696 C CA . GLY A 1 95 ? 0.362 -20.536 0.496 1.00 51.16 95 GLY A CA 1
ATOM 697 C C . GLY A 1 95 ? -0.849 -21.419 0.832 1.00 51.16 95 GLY A C 1
ATOM 698 O O . GLY A 1 95 ? -0.683 -22.486 1.417 1.00 51.16 95 GLY A O 1
ATOM 699 N N . GLY A 1 96 ? -2.069 -21.007 0.484 1.00 50.78 96 GLY A N 1
ATOM 700 C CA . GLY A 1 96 ? -3.269 -21.820 0.662 1.00 50.78 96 GLY A CA 1
ATOM 701 C C . GLY A 1 96 ? -3.471 -22.777 -0.511 1.00 50.78 96 GLY A C 1
ATOM 702 O O . GLY A 1 96 ? -3.278 -22.397 -1.659 1.00 50.78 96 GLY A O 1
ATOM 703 N N . SER A 1 97 ? -3.977 -23.983 -0.249 1.00 45.31 97 SER A N 1
ATOM 704 C CA . SER A 1 97 ? -4.462 -24.942 -1.261 1.00 45.31 97 SER A CA 1
ATOM 705 C C . SER A 1 97 ? -5.665 -24.444 -2.087 1.00 45.31 97 SER A C 1
ATOM 707 O O . SER A 1 97 ? -6.293 -25.224 -2.802 1.00 45.31 97 SER A O 1
ATOM 709 N N . ARG A 1 98 ? -6.016 -23.153 -1.995 1.00 48.06 98 ARG A N 1
ATOM 710 C CA . ARG A 1 98 ? -7.041 -22.531 -2.831 1.00 48.06 98 ARG A CA 1
ATOM 711 C C . ARG A 1 98 ? -6.448 -22.256 -4.206 1.00 48.06 98 ARG A C 1
ATOM 713 O O . ARG A 1 98 ? -5.781 -21.255 -4.425 1.00 48.06 98 ARG A O 1
ATOM 720 N N . THR A 1 99 ? -6.746 -23.156 -5.128 1.00 41.94 99 THR A N 1
ATOM 721 C CA . THR A 1 99 ? -6.609 -22.971 -6.577 1.00 41.94 99 THR A CA 1
ATOM 722 C C . THR A 1 99 ? -7.649 -22.004 -7.156 1.00 41.94 99 THR A C 1
ATOM 724 O O . THR A 1 99 ? -7.525 -21.601 -8.310 1.00 41.94 99 THR A O 1
ATOM 727 N N . GLU A 1 100 ? -8.651 -21.587 -6.374 1.00 43.91 100 GLU A N 1
ATOM 728 C CA . GLU A 1 100 ? -9.569 -20.509 -6.747 1.00 43.91 100 GLU A CA 1
ATOM 729 C C . GLU A 1 100 ? -8.944 -19.145 -6.462 1.00 43.91 100 GLU A C 1
ATOM 731 O O . GLU A 1 100 ? -9.058 -18.564 -5.381 1.00 43.91 100 GLU A O 1
ATOM 736 N N . VAL A 1 101 ? -8.294 -18.624 -7.492 1.00 42.97 101 VAL A N 1
ATOM 737 C CA . VAL A 1 101 ? -8.096 -17.195 -7.682 1.00 42.97 101 VAL A CA 1
ATOM 738 C C . VAL A 1 101 ? -9.456 -16.505 -7.580 1.00 42.97 101 VAL A C 1
ATOM 740 O O . VAL A 1 101 ? -10.333 -16.732 -8.418 1.00 42.97 101 VAL A O 1
ATOM 743 N N . VAL A 1 102 ? -9.638 -15.610 -6.606 1.00 43.12 102 VAL A N 1
ATOM 744 C CA . VAL A 1 102 ? -10.753 -14.661 -6.680 1.00 43.12 102 VAL A CA 1
ATOM 745 C C . VAL A 1 102 ? -10.397 -13.685 -7.787 1.00 43.12 102 VAL A C 1
ATOM 747 O O . VAL A 1 102 ? -9.622 -12.752 -7.581 1.00 43.12 102 VAL A O 1
ATOM 750 N N . ALA A 1 103 ? -10.932 -13.916 -8.984 1.00 43.53 103 ALA A N 1
ATOM 751 C CA . ALA A 1 103 ? -10.810 -12.959 -10.064 1.00 43.53 103 ALA A CA 1
ATOM 752 C C . ALA A 1 103 ? -11.448 -11.652 -9.585 1.00 43.53 103 ALA A C 1
ATOM 754 O O . ALA A 1 103 ? -12.672 -11.536 -9.507 1.00 43.53 103 ALA A O 1
ATOM 755 N N . VAL A 1 104 ? -10.621 -10.660 -9.245 1.00 44.84 104 VAL A N 1
ATOM 756 C CA . VAL A 1 104 ? -11.099 -9.286 -9.111 1.00 44.84 104 VAL A CA 1
ATOM 757 C C . VAL A 1 104 ? -11.637 -8.937 -10.488 1.00 44.84 104 VAL A C 1
ATOM 759 O O . VAL A 1 104 ? -10.856 -8.780 -11.425 1.00 44.84 104 VAL A O 1
ATOM 762 N N . SER A 1 105 ? -12.958 -8.926 -10.646 1.00 41.28 105 SER A N 1
ATOM 763 C CA . SER A 1 105 ? -13.608 -8.540 -11.895 1.00 41.28 105 SER A CA 1
ATOM 764 C C . SER A 1 105 ? -13.358 -7.052 -12.099 1.00 41.28 105 SER A C 1
ATOM 766 O O . SER A 1 105 ? -14.148 -6.211 -11.692 1.00 41.28 105 SER A O 1
ATOM 768 N N . SER A 1 106 ? -12.202 -6.721 -12.661 1.00 48.09 106 SER A N 1
ATOM 769 C CA . SER A 1 106 ? -11.897 -5.390 -13.150 1.00 48.09 106 SER A CA 1
ATOM 770 C C . SER A 1 106 ? -12.342 -5.341 -14.600 1.00 48.09 106 SER A C 1
ATOM 772 O O . SER A 1 106 ? -11.840 -6.108 -15.430 1.00 48.09 106 SER A O 1
ATOM 774 N N . THR A 1 107 ? -13.255 -4.432 -14.923 1.00 53.97 107 THR A N 1
ATOM 775 C CA . THR A 1 107 ? -13.393 -3.940 -16.294 1.00 53.97 107 THR A CA 1
ATOM 776 C C . THR A 1 107 ? -11.991 -3.568 -16.789 1.00 53.97 107 THR A C 1
ATOM 778 O O . THR A 1 107 ? -11.239 -2.983 -16.005 1.00 53.97 107 THR A O 1
ATOM 781 N N . PRO A 1 108 ? -11.579 -3.930 -18.017 1.00 61.62 108 PRO A N 1
ATOM 782 C CA . PRO A 1 108 ? -10.291 -3.500 -18.544 1.00 61.62 108 PRO A CA 1
ATOM 783 C C . PRO A 1 108 ? -10.262 -1.968 -18.594 1.00 61.62 108 PRO A C 1
ATOM 785 O O . PRO A 1 108 ? -10.817 -1.353 -19.501 1.00 61.62 108 PRO A O 1
ATOM 788 N N . THR A 1 109 ? -9.675 -1.346 -17.577 1.00 71.75 109 THR A N 1
ATOM 789 C CA . THR A 1 109 ? -9.448 0.093 -17.545 1.00 71.75 109 THR A CA 1
ATOM 790 C C . THR A 1 109 ? -8.154 0.345 -18.291 1.00 71.75 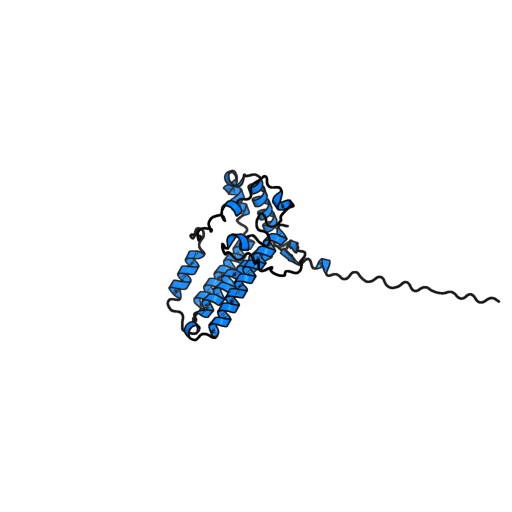109 THR A C 1
ATOM 792 O O . THR A 1 109 ? -7.107 -0.169 -17.903 1.00 71.75 109 THR A O 1
ATOM 795 N N . ALA A 1 110 ? -8.217 1.122 -19.368 1.00 82.31 110 ALA A N 1
ATOM 796 C CA . ALA A 1 110 ? -7.007 1.668 -19.958 1.00 82.31 110 ALA A CA 1
ATOM 797 C C . ALA A 1 110 ? -6.419 2.684 -18.971 1.00 82.31 110 ALA A C 1
ATOM 799 O O . ALA A 1 110 ? -7.092 3.642 -18.586 1.00 82.31 110 ALA A O 1
ATOM 800 N N . TRP A 1 111 ? -5.183 2.455 -18.535 1.00 85.81 111 TRP A N 1
ATOM 801 C CA . TRP A 1 111 ? -4.472 3.355 -17.634 1.00 85.81 111 TRP A CA 1
ATOM 802 C C . TRP A 1 111 ? -3.526 4.251 -18.418 1.00 85.81 111 TRP A C 1
ATOM 804 O O . TRP A 1 111 ? -2.778 3.789 -19.280 1.00 85.81 111 TRP A O 1
ATOM 814 N N . ARG A 1 112 ? -3.504 5.534 -18.065 1.00 91.12 112 ARG A N 1
ATOM 815 C CA . ARG A 1 112 ? -2.463 6.468 -18.501 1.00 91.12 112 ARG A CA 1
ATOM 816 C C . ARG A 1 112 ? -1.667 6.954 -17.300 1.00 91.12 112 ARG A C 1
ATOM 818 O O . ARG A 1 112 ? -2.158 6.952 -16.173 1.00 91.12 112 ARG A O 1
ATOM 825 N N . VAL A 1 113 ? -0.441 7.403 -17.551 1.00 91.88 113 VAL A N 1
ATOM 826 C CA . VAL A 1 113 ? 0.419 7.972 -16.508 1.00 91.88 113 VAL A CA 1
ATOM 827 C C . VAL A 1 113 ? -0.266 9.188 -15.896 1.00 91.88 113 VAL A C 1
ATOM 829 O O . VAL A 1 113 ? -0.689 10.101 -16.614 1.00 91.88 113 VAL A O 1
ATOM 832 N N . ASN A 1 114 ? -0.340 9.238 -14.569 1.00 93.19 114 ASN A N 1
ATOM 833 C CA . ASN A 1 114 ? -0.570 10.492 -13.875 1.00 93.19 114 ASN A CA 1
ATOM 834 C C . ASN A 1 114 ? 0.688 11.352 -14.021 1.00 93.19 114 ASN A C 1
ATOM 836 O O . ASN A 1 114 ? 1.729 11.058 -13.440 1.00 93.19 114 ASN A O 1
ATOM 840 N N . VAL A 1 115 ? 0.603 12.429 -14.801 1.00 91.06 115 VAL A N 1
ATOM 841 C CA . VAL A 1 115 ? 1.754 13.295 -15.118 1.00 91.06 115 VAL A CA 1
ATOM 842 C C . VAL A 1 115 ? 2.399 13.897 -13.866 1.00 91.06 115 VAL A C 1
ATOM 844 O O . VAL A 1 115 ? 3.607 14.107 -13.825 1.00 91.06 115 VAL A O 1
ATOM 847 N N . THR A 1 116 ? 1.626 14.088 -12.793 1.00 92.06 116 THR A N 1
ATOM 848 C CA . THR A 1 116 ? 2.148 14.550 -11.497 1.00 92.06 116 THR A CA 1
ATOM 849 C C . THR A 1 116 ? 2.902 13.457 -10.733 1.00 92.06 116 THR A C 1
ATOM 851 O O . THR A 1 116 ? 3.516 13.722 -9.706 1.00 92.06 116 THR A O 1
ATOM 854 N N . ARG A 1 117 ? 2.894 12.217 -11.211 1.00 92.56 117 ARG A N 1
ATOM 855 C CA . ARG A 1 117 ? 3.576 11.066 -10.608 1.00 92.56 117 ARG A CA 1
ATOM 856 C C . ARG A 1 117 ? 4.508 10.348 -11.592 1.00 92.56 117 ARG A C 1
ATOM 858 O O . ARG A 1 117 ? 5.081 9.331 -11.224 1.00 92.56 117 ARG A O 1
ATOM 865 N N . GLY A 1 118 ? 4.732 10.896 -12.792 1.00 89.56 118 GLY A N 1
ATOM 866 C CA . GLY A 1 118 ? 5.537 10.260 -13.848 1.00 89.56 118 GLY A CA 1
ATOM 867 C C . GLY A 1 118 ? 6.951 9.860 -13.411 1.00 89.56 118 GLY A C 1
ATOM 868 O O . GLY A 1 118 ? 7.382 8.748 -13.690 1.00 89.56 118 GLY A O 1
ATOM 869 N N . MET A 1 119 ? 7.617 10.693 -12.602 1.00 91.62 119 MET A N 1
ATOM 870 C CA . MET A 1 119 ? 8.954 10.395 -12.066 1.00 91.62 119 MET A CA 1
ATOM 871 C C . MET A 1 119 ? 9.006 9.097 -11.242 1.00 91.62 119 MET A C 1
ATOM 873 O O . MET A 1 119 ? 10.038 8.433 -11.220 1.00 91.62 119 MET A O 1
ATOM 877 N N . ALA A 1 120 ? 7.913 8.718 -10.572 1.00 91.88 120 ALA A N 1
ATOM 878 C CA . ALA A 1 120 ? 7.855 7.454 -9.843 1.00 91.88 120 ALA A CA 1
ATOM 879 C C . ALA A 1 120 ? 7.907 6.261 -10.812 1.00 91.88 120 ALA A C 1
ATOM 881 O O . ALA A 1 120 ? 8.621 5.299 -10.549 1.00 91.88 120 ALA A O 1
ATOM 882 N N . LEU A 1 121 ? 7.232 6.347 -11.964 1.00 89.62 121 LEU A N 1
ATOM 883 C CA . LEU A 1 121 ? 7.284 5.309 -12.998 1.00 89.62 121 LEU A CA 1
ATOM 884 C C . LEU A 1 121 ? 8.660 5.235 -13.662 1.00 89.62 121 LEU A C 1
ATOM 886 O O . LEU A 1 121 ? 9.163 4.133 -13.866 1.00 89.62 121 LEU A O 1
ATOM 890 N N . ASP A 1 122 ? 9.293 6.378 -13.936 1.00 91.25 122 ASP A N 1
ATOM 891 C CA . ASP A 1 122 ? 10.655 6.414 -14.486 1.00 91.25 122 ASP A CA 1
ATOM 892 C C . ASP A 1 122 ? 11.656 5.760 -13.522 1.00 91.25 122 ASP A C 1
ATOM 894 O O . ASP A 1 122 ? 12.501 4.962 -13.929 1.00 91.25 122 ASP A O 1
ATOM 898 N N . ARG A 1 123 ? 11.519 6.034 -12.216 1.00 93.81 123 ARG A N 1
ATOM 899 C CA . ARG A 1 123 ? 12.310 5.391 -11.157 1.00 93.81 123 ARG A CA 1
ATOM 900 C C . ARG A 1 123 ? 12.072 3.884 -11.098 1.00 93.81 123 ARG A C 1
ATOM 902 O O . ARG A 1 123 ? 13.040 3.128 -11.060 1.00 93.81 123 ARG A O 1
ATOM 909 N N . MET A 1 124 ? 10.813 3.444 -11.129 1.00 88.81 124 MET A N 1
ATOM 910 C CA . MET A 1 124 ? 10.457 2.019 -11.160 1.00 88.81 124 MET A CA 1
ATOM 911 C C . MET A 1 124 ? 11.065 1.322 -12.383 1.00 88.81 124 MET A C 1
ATOM 913 O O . MET A 1 124 ? 11.675 0.263 -12.243 1.00 88.81 124 MET A O 1
ATOM 917 N N . ALA A 1 125 ? 10.957 1.931 -13.568 1.00 89.19 125 ALA A N 1
ATOM 918 C CA . ALA A 1 125 ? 11.527 1.404 -14.804 1.00 89.19 125 ALA A CA 1
ATOM 919 C C . ALA A 1 125 ? 13.061 1.330 -14.746 1.00 89.19 125 ALA A C 1
ATOM 921 O O . ALA A 1 125 ? 13.642 0.332 -15.169 1.00 89.19 125 ALA A O 1
ATOM 922 N N . ALA A 1 126 ? 13.724 2.336 -14.170 1.00 92.50 126 ALA A N 1
ATOM 923 C CA . ALA A 1 126 ? 15.174 2.337 -13.989 1.00 92.50 126 ALA A CA 1
ATOM 924 C C . ALA A 1 126 ? 15.646 1.246 -13.011 1.00 92.50 126 ALA A C 1
ATOM 926 O O . ALA A 1 126 ? 16.620 0.550 -13.294 1.00 92.50 126 ALA A O 1
ATOM 927 N N . VAL A 1 127 ? 14.943 1.041 -11.889 1.00 90.44 127 VAL A N 1
ATOM 928 C CA . VAL A 1 127 ? 15.240 -0.063 -10.957 1.00 90.44 127 VAL A CA 1
ATOM 929 C C . VAL A 1 127 ? 15.021 -1.414 -11.634 1.00 90.44 127 VAL A C 1
ATOM 931 O O . VAL A 1 127 ? 15.869 -2.296 -11.516 1.00 90.44 127 VAL A O 1
ATOM 934 N N . ALA A 1 128 ? 13.929 -1.570 -12.387 1.00 84.12 128 ALA A N 1
ATOM 935 C CA . ALA A 1 128 ? 13.656 -2.788 -13.143 1.00 84.12 128 ALA A CA 1
ATOM 936 C C . ALA A 1 128 ? 14.747 -3.068 -14.190 1.00 84.12 128 ALA A C 1
ATOM 938 O O . ALA A 1 128 ? 15.173 -4.211 -14.331 1.00 84.12 128 ALA A O 1
ATOM 939 N N . ALA A 1 129 ? 15.253 -2.037 -14.873 1.00 86.62 129 ALA A N 1
ATOM 940 C CA . ALA A 1 129 ? 16.370 -2.165 -15.805 1.00 86.62 129 ALA A CA 1
ATOM 941 C C . ALA A 1 129 ? 17.664 -2.591 -15.095 1.00 86.62 129 ALA A C 1
ATOM 943 O O . ALA A 1 129 ? 18.333 -3.513 -15.555 1.00 86.62 129 ALA A O 1
ATOM 944 N N . LEU A 1 130 ? 17.996 -1.991 -13.945 1.00 89.75 130 LEU A N 1
ATOM 945 C CA . LEU A 1 130 ? 19.151 -2.410 -13.142 1.00 89.75 130 LEU A CA 1
ATOM 946 C C . LEU A 1 130 ? 19.019 -3.864 -12.672 1.00 89.75 130 LEU A C 1
ATOM 948 O O . LEU A 1 130 ? 20.002 -4.597 -12.697 1.00 89.75 130 LEU A O 1
ATOM 952 N N . GLN A 1 131 ? 17.817 -4.298 -12.287 1.00 85.69 131 GLN A N 1
ATOM 953 C CA . GLN A 1 131 ? 17.556 -5.689 -11.916 1.00 85.69 131 GLN A CA 1
ATOM 954 C C . GLN A 1 131 ? 17.694 -6.635 -13.115 1.00 85.69 131 GLN A C 1
ATOM 956 O O . GLN A 1 131 ? 18.308 -7.690 -12.993 1.00 85.69 131 GLN A O 1
ATOM 961 N N . ALA A 1 132 ? 17.176 -6.254 -14.285 1.00 80.94 132 ALA A N 1
ATOM 962 C CA . ALA A 1 132 ? 17.287 -7.037 -15.517 1.00 80.94 132 ALA A CA 1
ATOM 963 C C . ALA A 1 132 ? 18.730 -7.146 -16.044 1.00 80.94 132 ALA A C 1
ATOM 965 O O . ALA A 1 132 ? 19.034 -8.048 -16.818 1.00 80.94 132 ALA A O 1
ATOM 966 N N . LEU A 1 133 ? 19.616 -6.244 -15.623 1.00 86.06 133 LEU A N 1
ATOM 967 C CA . LEU A 1 133 ? 21.048 -6.277 -15.922 1.00 86.06 133 LEU A CA 1
ATOM 968 C C . LEU A 1 133 ? 21.874 -6.965 -14.823 1.00 86.06 133 LEU A C 1
ATOM 970 O O . LEU A 1 133 ? 23.098 -6.955 -14.909 1.00 86.06 133 LEU A O 1
ATOM 974 N N . ASP A 1 134 ? 21.227 -7.510 -13.784 1.00 85.88 134 ASP A N 1
ATOM 975 C CA . ASP A 1 134 ? 21.879 -8.026 -12.570 1.00 85.88 134 ASP A CA 1
ATOM 976 C C . ASP A 1 134 ? 22.856 -7.009 -11.934 1.00 85.88 134 ASP A C 1
ATOM 978 O O . ASP A 1 134 ? 23.897 -7.328 -11.365 1.00 85.88 134 ASP A O 1
ATOM 982 N N . ALA A 1 135 ? 22.524 -5.722 -12.061 1.00 90.62 135 ALA A N 1
ATOM 983 C CA . ALA A 1 135 ? 23.382 -4.598 -11.705 1.00 90.62 135 ALA A CA 1
ATOM 984 C C . ALA A 1 135 ? 22.974 -3.931 -10.381 1.00 90.62 135 ALA A C 1
ATOM 986 O O . ALA A 1 135 ? 23.580 -2.939 -9.973 1.00 90.62 135 ALA A O 1
ATOM 987 N N . THR A 1 136 ? 21.955 -4.444 -9.686 1.00 89.62 136 THR A N 1
ATOM 988 C CA . THR A 1 136 ? 21.459 -3.861 -8.427 1.00 89.62 136 THR A CA 1
ATOM 989 C C . THR A 1 136 ? 22.491 -3.951 -7.306 1.00 89.62 136 THR A C 1
ATOM 991 O O . THR A 1 136 ? 22.687 -2.979 -6.576 1.00 89.62 136 THR A O 1
ATOM 994 N N . ALA A 1 137 ? 23.214 -5.070 -7.214 1.00 90.38 137 ALA A N 1
ATOM 995 C CA . ALA A 1 137 ? 24.255 -5.277 -6.209 1.00 90.38 137 ALA A CA 1
ATOM 996 C C . ALA A 1 137 ? 25.488 -4.381 -6.420 1.00 90.38 137 ALA A C 1
ATOM 998 O O . ALA A 1 137 ? 26.088 -3.940 -5.439 1.00 90.38 137 ALA A O 1
ATOM 999 N N . SER A 1 138 ? 25.851 -4.081 -7.672 1.00 95.62 138 SER A N 1
ATOM 1000 C CA . SER A 1 138 ? 26.978 -3.201 -8.020 1.00 95.62 138 SER A CA 1
ATOM 1001 C C . SER A 1 138 ? 26.607 -1.712 -8.044 1.00 95.62 138 SER A C 1
ATOM 1003 O O . SER A 1 138 ? 27.492 -0.866 -7.966 1.00 95.62 138 SER A O 1
ATOM 1005 N N . ASN A 1 139 ? 25.310 -1.378 -8.084 1.00 95.56 139 ASN A N 1
ATOM 1006 C CA . ASN A 1 139 ? 24.794 -0.004 -8.147 1.00 95.56 139 ASN A CA 1
ATOM 1007 C C . ASN A 1 139 ? 23.881 0.349 -6.958 1.00 95.56 139 ASN A C 1
ATOM 1009 O O . ASN A 1 139 ? 22.919 1.103 -7.109 1.00 95.56 139 ASN A O 1
ATOM 1013 N N . GLN A 1 140 ? 24.169 -0.166 -5.759 1.00 94.19 140 GLN A N 1
ATOM 1014 C CA . GLN A 1 140 ? 23.299 -0.008 -4.581 1.00 94.19 140 GLN A CA 1
ATOM 1015 C C . GLN A 1 140 ? 22.973 1.452 -4.237 1.00 94.19 140 GLN A C 1
ATOM 1017 O O . GLN A 1 140 ? 21.854 1.747 -3.817 1.00 94.19 140 GLN A O 1
ATOM 1022 N N . SER A 1 141 ? 23.918 2.379 -4.432 1.00 95.25 141 SER A N 1
ATOM 1023 C CA . SER A 1 141 ? 23.687 3.809 -4.196 1.00 95.25 141 SER A CA 1
ATOM 1024 C C . SER A 1 141 ? 22.655 4.386 -5.168 1.00 95.25 141 SER A C 1
ATOM 1026 O O . SER A 1 141 ? 21.733 5.077 -4.736 1.00 95.25 141 SER A O 1
ATOM 1028 N N . ALA A 1 142 ? 22.757 4.054 -6.458 1.00 94.31 142 ALA A N 1
ATOM 1029 C CA . ALA A 1 142 ? 21.792 4.461 -7.474 1.00 94.31 142 ALA A CA 1
ATOM 1030 C C . ALA A 1 142 ? 20.419 3.822 -7.224 1.00 94.31 142 ALA A C 1
ATOM 1032 O O . ALA A 1 142 ? 19.412 4.524 -7.234 1.00 94.31 142 ALA A O 1
ATOM 1033 N N . VAL A 1 143 ? 20.371 2.522 -6.906 1.00 94.44 143 VAL A N 1
ATOM 1034 C CA . VAL A 1 143 ? 19.124 1.827 -6.542 1.00 94.44 143 VAL A CA 1
ATOM 1035 C C . VAL A 1 143 ? 18.459 2.502 -5.342 1.00 94.44 143 VAL A C 1
ATOM 1037 O O . VAL A 1 143 ? 1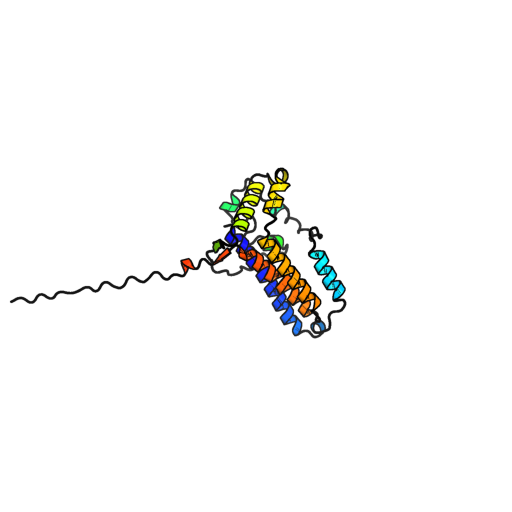7.271 2.805 -5.393 1.00 94.44 143 VAL A O 1
ATOM 1040 N N . SER A 1 144 ? 19.222 2.814 -4.292 1.00 93.12 144 SER A N 1
ATOM 1041 C CA . SER A 1 144 ? 18.695 3.477 -3.094 1.00 93.12 144 SER A CA 1
ATOM 1042 C C . SER A 1 144 ? 18.111 4.859 -3.405 1.00 93.12 144 SER A C 1
ATOM 1044 O O . SER A 1 144 ? 17.067 5.220 -2.869 1.00 93.12 144 SER A O 1
ATOM 1046 N N . GLN A 1 145 ? 18.745 5.628 -4.295 1.00 93.88 145 GLN A N 1
ATOM 1047 C CA . GLN A 1 145 ? 18.225 6.926 -4.740 1.00 93.88 145 GLN A CA 1
ATOM 1048 C C . GLN A 1 145 ? 16.958 6.787 -5.590 1.00 93.88 145 GLN A C 1
ATOM 1050 O O . GLN A 1 145 ? 16.031 7.579 -5.430 1.00 93.88 145 GLN A O 1
ATOM 1055 N N . LEU A 1 146 ? 16.899 5.786 -6.472 1.00 94.75 146 LEU A N 1
ATOM 1056 C CA . LEU A 1 146 ? 15.724 5.519 -7.302 1.00 94.75 146 LEU A CA 1
ATOM 1057 C C . LEU A 1 146 ? 14.525 5.055 -6.464 1.00 94.75 146 LEU A C 1
ATOM 1059 O O . LEU A 1 146 ? 13.408 5.492 -6.717 1.00 94.75 146 LEU A O 1
ATOM 1063 N N . LEU A 1 147 ? 14.749 4.221 -5.443 1.00 91.81 147 LEU A N 1
ATOM 1064 C CA . LEU A 1 147 ? 13.701 3.775 -4.516 1.00 91.81 147 LEU A CA 1
ATOM 1065 C C . LEU A 1 147 ? 13.210 4.894 -3.584 1.00 91.81 147 LEU A C 1
ATOM 1067 O O . LEU A 1 147 ? 12.094 4.831 -3.071 1.00 91.81 147 LEU A O 1
ATOM 1071 N N . ASN A 1 148 ? 14.016 5.934 -3.368 1.00 91.69 148 ASN A N 1
ATOM 1072 C CA . ASN A 1 148 ? 13.680 7.058 -2.502 1.00 91.69 148 ASN A CA 1
ATOM 1073 C C . ASN A 1 148 ? 12.824 8.117 -3.229 1.00 91.69 148 ASN A C 1
ATOM 1075 O O . ASN A 1 148 ? 13.258 9.252 -3.423 1.00 91.69 148 ASN A O 1
ATOM 1079 N N . ASP A 1 149 ? 11.605 7.750 -3.641 1.00 92.62 149 ASP A N 1
ATOM 1080 C CA . ASP A 1 149 ? 10.634 8.668 -4.253 1.00 92.62 149 ASP A CA 1
ATOM 1081 C C . ASP A 1 149 ? 9.915 9.527 -3.190 1.00 92.62 149 ASP A C 1
ATOM 1083 O O . ASP A 1 149 ? 9.090 8.994 -2.442 1.00 92.62 149 ASP A O 1
ATOM 1087 N N . PRO A 1 150 ? 10.149 10.856 -3.117 1.00 92.75 150 PRO A N 1
ATOM 1088 C CA . PRO A 1 150 ? 9.601 11.679 -2.036 1.00 92.75 150 PRO A CA 1
ATOM 1089 C C . PRO A 1 150 ? 8.073 11.715 -2.024 1.00 92.75 150 PRO A C 1
ATOM 1091 O O . PRO A 1 150 ? 7.460 11.601 -0.975 1.00 92.75 150 PRO A O 1
ATOM 1094 N N . ARG A 1 151 ? 7.430 11.792 -3.195 1.00 93.12 151 ARG A N 1
ATOM 1095 C CA . ARG A 1 151 ? 5.968 11.918 -3.269 1.00 93.12 151 ARG A CA 1
ATOM 1096 C C . ARG A 1 151 ? 5.245 10.646 -2.826 1.00 93.12 151 ARG A C 1
ATOM 1098 O O . ARG A 1 151 ? 4.129 10.727 -2.306 1.00 93.12 151 ARG A O 1
ATOM 1105 N N . SER A 1 152 ? 5.819 9.476 -3.089 1.00 92.12 152 SER A N 1
ATOM 1106 C CA . SER A 1 152 ? 5.299 8.200 -2.590 1.00 92.12 152 SER A CA 1
ATOM 1107 C C . SER A 1 152 ? 5.544 8.086 -1.092 1.00 92.12 152 SER A C 1
ATOM 1109 O O . SER A 1 152 ? 4.621 7.740 -0.359 1.00 92.12 152 SER A O 1
ATOM 1111 N N . ARG A 1 153 ? 6.742 8.466 -0.624 1.00 92.94 153 ARG A N 1
ATOM 1112 C CA . ARG A 1 153 ? 7.068 8.510 0.806 1.00 92.94 153 ARG A CA 1
ATOM 1113 C C . ARG A 1 153 ? 6.107 9.389 1.594 1.00 92.94 153 ARG A C 1
ATOM 1115 O O . ARG A 1 153 ? 5.512 8.887 2.536 1.00 92.94 153 ARG A O 1
ATOM 1122 N N . ASP A 1 154 ? 5.878 10.624 1.160 1.00 95.56 154 ASP A N 1
ATOM 1123 C CA . ASP A 1 154 ? 4.948 11.548 1.816 1.00 95.56 154 ASP A CA 1
ATOM 1124 C C . ASP A 1 154 ? 3.540 10.939 1.919 1.00 95.56 154 ASP A C 1
ATOM 1126 O O . ASP A 1 154 ? 2.872 11.049 2.944 1.00 95.56 154 ASP A O 1
ATOM 1130 N N . CYS A 1 155 ? 3.089 10.241 0.870 1.00 96.25 155 CYS A N 1
ATOM 1131 C CA . CYS A 1 155 ? 1.788 9.577 0.870 1.00 96.25 155 CYS A CA 1
ATOM 1132 C C . CYS A 1 155 ? 1.720 8.446 1.908 1.00 96.25 155 CYS A C 1
ATOM 1134 O O . CYS A 1 155 ? 0.784 8.394 2.707 1.00 96.25 155 CYS A O 1
ATOM 1136 N N . PHE A 1 156 ? 2.725 7.567 1.938 1.00 94.94 156 PHE A N 1
ATOM 1137 C CA . PHE A 1 156 ? 2.779 6.468 2.904 1.00 94.94 156 PHE A CA 1
ATOM 1138 C C . PHE A 1 156 ? 2.976 6.960 4.342 1.00 94.94 156 PHE A C 1
ATOM 1140 O O . PHE A 1 156 ? 2.367 6.413 5.259 1.00 94.94 156 PHE A O 1
ATOM 1147 N N . GLU A 1 157 ? 3.773 8.008 4.553 1.00 95.19 157 GLU A N 1
ATOM 1148 C CA . GLU A 1 157 ? 3.955 8.648 5.859 1.00 95.19 157 GLU A CA 1
ATOM 1149 C C . GLU A 1 157 ? 2.633 9.262 6.351 1.00 95.19 157 GLU A C 1
ATOM 1151 O O . GLU A 1 157 ? 2.277 9.104 7.522 1.00 95.19 157 GLU A O 1
ATOM 1156 N N . MET A 1 158 ? 1.836 9.856 5.455 1.00 97.56 158 MET A N 1
ATOM 1157 C CA . MET A 1 158 ? 0.492 10.334 5.785 1.00 97.56 158 MET A CA 1
ATOM 1158 C C . MET A 1 158 ? -0.485 9.200 6.111 1.00 97.56 158 MET A C 1
ATOM 1160 O O . MET A 1 158 ? -1.200 9.299 7.109 1.00 97.56 158 MET A O 1
ATOM 1164 N N . ALA A 1 159 ? -0.507 8.115 5.331 1.00 97.44 159 ALA A N 1
ATOM 1165 C CA . ALA A 1 159 ? -1.327 6.937 5.635 1.00 97.44 159 ALA A CA 1
ATOM 1166 C C . ALA A 1 159 ? -0.953 6.339 7.006 1.00 97.44 159 ALA A C 1
ATOM 1168 O O . ALA A 1 159 ? -1.812 6.056 7.844 1.00 97.44 159 ALA A O 1
ATOM 1169 N N . GLN A 1 160 ? 0.349 6.242 7.287 1.00 96.25 160 GLN A N 1
ATOM 1170 C CA . GLN A 1 160 ? 0.868 5.767 8.565 1.00 96.25 160 GLN A CA 1
ATOM 1171 C C . GLN A 1 160 ? 0.459 6.685 9.730 1.00 96.25 160 GLN A C 1
ATOM 1173 O O . GLN A 1 160 ? 0.045 6.208 10.790 1.00 96.25 160 GLN A O 1
ATOM 1178 N N . LEU A 1 161 ? 0.535 8.004 9.544 1.00 97.19 161 LEU A N 1
ATOM 1179 C CA . LEU A 1 161 ? 0.093 8.973 10.540 1.00 97.19 161 LEU A CA 1
ATOM 1180 C C . LEU A 1 161 ? -1.404 8.817 10.849 1.00 97.19 161 LEU A C 1
ATOM 1182 O O . LEU A 1 161 ? -1.780 8.768 12.023 1.00 97.19 161 LEU A O 1
ATOM 1186 N N . GLN A 1 162 ? -2.247 8.701 9.819 1.00 98.12 162 GLN A N 1
ATOM 1187 C CA . GLN A 1 162 ? -3.689 8.503 9.985 1.00 98.12 162 GLN A CA 1
ATOM 1188 C C . GLN A 1 162 ? -4.003 7.186 10.701 1.00 98.12 162 GLN A C 1
ATOM 1190 O O . GLN A 1 162 ? -4.832 7.163 11.614 1.00 98.12 162 GLN A O 1
ATOM 1195 N N . LEU A 1 163 ? -3.274 6.111 10.382 1.00 97.50 163 LEU A N 1
ATOM 1196 C CA . LEU A 1 163 ? -3.382 4.835 11.088 1.00 97.50 163 LEU A CA 1
ATOM 1197 C C . LEU A 1 163 ? -3.118 5.010 12.583 1.00 97.50 163 LEU A C 1
ATOM 1199 O O . LEU A 1 163 ? -3.916 4.568 13.410 1.00 97.50 163 LEU A O 1
ATOM 1203 N N . TYR A 1 164 ? -2.028 5.684 12.947 1.00 97.38 164 TYR A N 1
ATOM 1204 C CA . TYR A 1 164 ? -1.690 5.902 14.351 1.00 97.38 164 TYR A CA 1
ATOM 1205 C C . TYR A 1 164 ? -2.713 6.771 15.077 1.00 97.38 164 TYR A C 1
ATOM 1207 O O . TYR A 1 164 ? -3.038 6.475 16.228 1.00 97.38 164 TYR A O 1
ATOM 1215 N N . GLN A 1 165 ? -3.236 7.808 14.424 1.00 97.38 165 GLN A N 1
ATOM 1216 C CA . GLN A 1 165 ? -4.275 8.662 14.997 1.00 97.38 165 GLN A CA 1
ATOM 1217 C C . GLN A 1 165 ? -5.568 7.874 15.231 1.00 97.38 165 GLN A C 1
ATOM 1219 O O . GLN A 1 165 ? -6.068 7.850 16.356 1.00 97.38 165 GLN A O 1
ATOM 1224 N N . CYS A 1 166 ? -6.048 7.138 14.226 1.00 97.69 166 CYS A N 1
ATOM 1225 C CA . CYS A 1 166 ? -7.234 6.290 14.345 1.00 97.69 166 CYS A CA 1
ATOM 1226 C C . CYS A 1 166 ? -7.070 5.251 15.464 1.00 97.69 166 CYS A C 1
ATOM 1228 O O . CYS A 1 166 ? -7.906 5.151 16.360 1.00 97.69 166 CYS A O 1
ATOM 1230 N N . MET A 1 167 ? -5.950 4.521 15.485 1.00 95.88 167 MET A N 1
ATOM 1231 C CA . MET A 1 167 ? -5.700 3.499 16.506 1.00 95.88 167 MET A CA 1
ATOM 1232 C C . MET A 1 167 ? -5.530 4.079 17.917 1.00 95.88 167 MET A C 1
ATOM 1234 O O . MET A 1 167 ? -5.846 3.399 18.893 1.00 95.88 167 MET A O 1
ATOM 1238 N N . SER A 1 168 ? -5.055 5.322 18.040 1.00 95.75 168 SER A N 1
ATOM 1239 C CA . SER A 1 168 ? -4.983 6.028 19.327 1.00 95.75 168 SER A CA 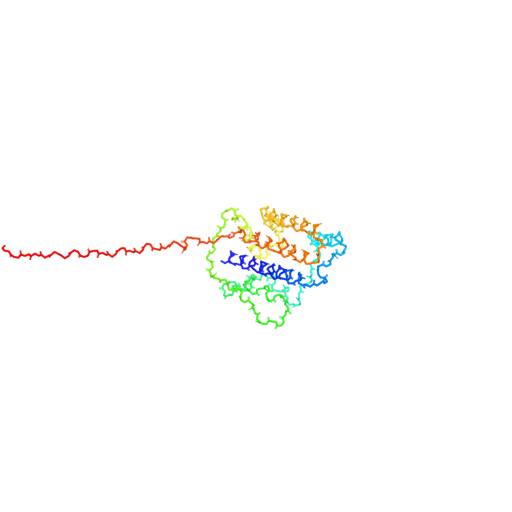1
ATOM 1240 C C . SER A 1 168 ? -6.351 6.456 19.863 1.00 95.75 168 SER A C 1
ATOM 1242 O O . SER A 1 168 ? -6.506 6.612 21.070 1.00 95.75 168 SER A O 1
ATOM 1244 N N . ALA A 1 169 ? -7.345 6.605 18.986 1.00 96.06 169 ALA A N 1
ATOM 1245 C CA . ALA A 1 169 ? -8.725 6.903 19.355 1.00 96.06 169 ALA A CA 1
ATOM 1246 C C . ALA A 1 169 ? -9.593 5.637 19.487 1.00 96.06 169 ALA A C 1
ATOM 1248 O O . ALA A 1 169 ? -10.634 5.680 20.136 1.00 96.06 169 ALA A O 1
ATOM 1249 N N . ALA A 1 170 ? -9.158 4.505 18.920 1.00 95.38 170 ALA A N 1
ATOM 1250 C CA . ALA A 1 170 ? -9.903 3.248 18.919 1.00 95.38 170 ALA A CA 1
ATOM 1251 C C . ALA A 1 170 ? -10.126 2.699 20.340 1.00 95.38 170 ALA A C 1
ATOM 1253 O O . ALA A 1 170 ? -9.192 2.261 21.024 1.00 95.38 170 ALA A O 1
ATOM 1254 N N . HIS A 1 171 ? -11.385 2.679 20.752 1.00 93.75 171 HIS A N 1
ATOM 1255 C CA . HIS A 1 171 ? -11.899 2.234 22.032 1.00 93.75 171 HIS A CA 1
ATOM 1256 C C . HIS A 1 171 ? -12.372 0.775 21.994 1.00 93.75 171 HIS A C 1
ATOM 1258 O O . HIS A 1 171 ? -12.004 -0.023 22.862 1.00 93.75 171 HIS A O 1
ATOM 1264 N N . PHE A 1 172 ? -13.143 0.393 20.975 1.00 94.56 172 PHE A N 1
ATOM 1265 C CA . PHE A 1 172 ? -13.717 -0.949 20.848 1.00 94.56 172 PHE A CA 1
ATOM 1266 C C . PHE A 1 172 ? -12.837 -1.880 20.010 1.00 94.56 172 PHE A C 1
ATOM 1268 O O . PHE A 1 172 ? -11.958 -1.458 19.254 1.00 94.56 172 PHE A O 1
ATOM 1275 N N . ARG A 1 173 ? -13.041 -3.197 20.135 1.00 91.44 173 ARG A N 1
ATOM 1276 C CA . ARG A 1 173 ? -12.192 -4.179 19.433 1.00 91.44 173 ARG A CA 1
ATOM 1277 C C . ARG A 1 173 ? -12.327 -4.066 17.919 1.00 91.44 173 ARG A C 1
ATOM 1279 O O . ARG A 1 173 ? -11.305 -4.099 17.235 1.00 91.44 173 ARG A O 1
ATOM 1286 N N . TYR A 1 174 ? -13.548 -3.870 17.421 1.00 94.69 174 TYR A N 1
ATOM 1287 C CA . TYR A 1 174 ? -13.816 -3.745 15.986 1.00 94.69 174 TYR A CA 1
ATOM 1288 C C . TYR A 1 174 ? -13.151 -2.508 15.358 1.00 94.69 174 TYR A C 1
ATOM 1290 O O . TYR A 1 174 ? -12.764 -2.551 14.193 1.00 94.69 174 TYR A O 1
ATOM 1298 N N . GLU A 1 175 ? -12.946 -1.433 16.123 1.00 96.06 175 GLU A N 1
ATOM 1299 C CA . GLU A 1 175 ? -12.341 -0.191 15.623 1.00 96.06 175 GLU A CA 1
ATOM 1300 C C . GLU A 1 175 ? -10.875 -0.388 15.233 1.00 96.06 175 GLU A C 1
ATOM 1302 O O . GLU A 1 175 ? -10.413 0.202 14.265 1.00 96.06 175 GLU A O 1
ATOM 1307 N N . ASN A 1 176 ? -10.150 -1.290 15.906 1.00 92.62 176 ASN A N 1
ATOM 1308 C CA . ASN A 1 176 ? -8.772 -1.611 15.520 1.00 92.62 176 ASN A CA 1
ATOM 1309 C C . ASN A 1 176 ? -8.717 -2.278 14.133 1.00 92.62 176 ASN A C 1
ATOM 1311 O O . ASN A 1 176 ? -7.818 -1.981 13.349 1.00 92.62 176 ASN A O 1
ATOM 1315 N N . ALA A 1 177 ? -9.676 -3.162 13.822 1.00 92.25 177 ALA A N 1
ATOM 1316 C CA . ALA A 1 177 ? -9.774 -3.789 12.503 1.00 92.25 177 ALA A CA 1
ATOM 1317 C C . ALA A 1 177 ? -10.173 -2.769 11.429 1.00 92.25 177 ALA A C 1
ATOM 1319 O O . ALA A 1 177 ? -9.607 -2.787 10.338 1.00 92.25 177 ALA A O 1
ATOM 1320 N N . PHE A 1 178 ? -11.075 -1.841 11.766 1.00 96.50 178 PHE A N 1
ATOM 1321 C CA . PHE A 1 178 ? -11.435 -0.731 10.888 1.00 96.50 178 PHE A CA 1
ATOM 1322 C C . PHE A 1 178 ? -10.230 0.170 10.583 1.00 96.50 178 PHE A C 1
ATOM 1324 O O . PHE A 1 178 ? -9.938 0.397 9.413 1.00 96.50 178 PHE A O 1
ATOM 1331 N N . CYS A 1 179 ? -9.490 0.627 11.601 1.00 96.69 179 CYS A N 1
ATOM 1332 C CA . CYS A 1 179 ? -8.312 1.478 11.409 1.00 96.69 179 CYS A CA 1
ATOM 1333 C C . CYS A 1 179 ? -7.245 0.794 10.541 1.00 96.69 179 CYS A C 1
ATOM 1335 O O . CYS A 1 179 ? -6.668 1.437 9.667 1.00 96.69 179 CYS A O 1
ATOM 1337 N N . LEU A 1 180 ? -7.002 -0.506 10.754 1.00 94.56 180 LEU A N 1
ATOM 1338 C CA . LEU A 1 180 ? -6.064 -1.281 9.941 1.00 94.56 180 LEU A CA 1
ATOM 1339 C C . LEU A 1 180 ? -6.538 -1.399 8.487 1.00 94.56 180 LEU A C 1
ATOM 1341 O O . LEU A 1 180 ? -5.743 -1.188 7.577 1.00 94.56 180 LEU A O 1
ATOM 1345 N N . GLY A 1 181 ? -7.826 -1.684 8.270 1.00 96.12 181 GLY A N 1
ATOM 1346 C CA . GLY A 1 181 ? -8.419 -1.722 6.935 1.00 96.12 181 GLY A CA 1
ATOM 1347 C C . GLY A 1 181 ? -8.322 -0.372 6.225 1.00 96.12 181 GLY A C 1
ATOM 1348 O O . GLY A 1 181 ? -7.755 -0.285 5.145 1.00 96.12 181 GLY A O 1
ATOM 1349 N N . GLN A 1 182 ? -8.818 0.702 6.840 1.00 97.88 182 GLN A N 1
ATOM 1350 C CA . GLN A 1 182 ? -8.834 2.035 6.232 1.00 97.88 182 GLN A CA 1
ATOM 1351 C C . GLN A 1 182 ? -7.422 2.597 6.017 1.00 97.88 182 GLN A C 1
ATOM 1353 O O . GLN A 1 182 ? -7.013 2.827 4.884 1.00 97.88 182 GLN A O 1
ATOM 1358 N N . HIS A 1 183 ? -6.665 2.802 7.090 1.00 97.88 183 HIS A N 1
ATOM 1359 C CA . HIS A 1 183 ? -5.430 3.584 7.019 1.00 97.88 183 HIS A CA 1
ATOM 1360 C C . HIS A 1 183 ? -4.179 2.725 6.833 1.00 97.88 183 HIS A C 1
ATOM 1362 O O . HIS A 1 183 ? -3.188 3.177 6.268 1.00 97.88 183 HIS A O 1
ATOM 1368 N N . GLY A 1 184 ? -4.211 1.471 7.292 1.00 95.12 184 GLY A N 1
ATOM 1369 C CA . GLY A 1 184 ? -3.094 0.540 7.121 1.00 95.12 184 GLY A CA 1
ATOM 1370 C C . GLY A 1 184 ? -3.060 -0.148 5.757 1.00 95.12 184 GLY A C 1
ATOM 1371 O O . GLY A 1 184 ? -1.996 -0.603 5.346 1.00 95.12 184 GLY A O 1
ATOM 1372 N N . LEU A 1 185 ? -4.199 -0.232 5.061 1.00 96.00 185 LEU A N 1
ATOM 1373 C CA . LEU A 1 185 ? -4.318 -0.942 3.787 1.00 96.00 185 LEU A CA 1
ATOM 1374 C C . LEU A 1 185 ? -4.920 -0.065 2.687 1.00 96.00 185 LEU A C 1
ATOM 1376 O O . LEU A 1 185 ? -4.257 0.173 1.684 1.00 96.00 185 LEU A O 1
ATOM 1380 N N . ARG A 1 186 ? -6.146 0.448 2.845 1.00 97.69 186 ARG A N 1
ATOM 1381 C CA . ARG A 1 186 ? -6.819 1.202 1.773 1.00 97.69 186 ARG A CA 1
ATOM 1382 C C . ARG A 1 186 ? -6.049 2.463 1.386 1.00 97.69 186 ARG A C 1
ATOM 1384 O O . ARG A 1 186 ? -5.802 2.653 0.200 1.00 97.69 186 ARG A O 1
ATOM 1391 N N . ASP A 1 187 ? -5.622 3.274 2.350 1.00 98.31 187 ASP A N 1
ATOM 1392 C CA . ASP A 1 187 ? -4.832 4.480 2.066 1.00 98.31 187 ASP A CA 1
ATOM 1393 C C . ASP A 1 187 ? -3.485 4.138 1.401 1.00 98.31 187 ASP A C 1
ATOM 1395 O O . ASP A 1 187 ? -3.063 4.818 0.468 1.00 98.31 187 ASP A O 1
ATOM 1399 N N . VAL A 1 188 ? -2.846 3.033 1.805 1.00 96.06 188 VAL A N 1
ATOM 1400 C CA . VAL A 1 188 ? -1.620 2.512 1.172 1.00 96.06 188 VAL A CA 1
ATOM 1401 C C . VAL A 1 188 ? -1.883 2.113 -0.282 1.00 96.06 188 VAL A C 1
ATOM 1403 O O . VAL A 1 188 ? -1.130 2.504 -1.171 1.00 96.06 188 VAL A O 1
ATOM 1406 N N . GLY A 1 189 ? -2.974 1.392 -0.548 1.00 94.81 189 GLY A N 1
ATOM 1407 C CA . GLY A 1 189 ? -3.385 1.040 -1.905 1.00 94.81 189 GLY A CA 1
ATOM 1408 C C . GLY A 1 189 ? -3.667 2.274 -2.767 1.00 94.81 189 GLY A C 1
ATOM 1409 O O . GLY A 1 189 ? -3.216 2.333 -3.905 1.00 94.81 189 GLY A O 1
ATOM 1410 N N . ILE A 1 190 ? -4.311 3.304 -2.207 1.00 96.38 190 ILE A N 1
ATOM 1411 C CA . ILE A 1 190 ? -4.537 4.588 -2.894 1.00 96.38 190 ILE A CA 1
ATOM 1412 C C . ILE A 1 190 ? -3.204 5.268 -3.241 1.00 96.38 190 ILE A C 1
ATOM 1414 O O . ILE A 1 190 ? -3.040 5.759 -4.361 1.00 96.38 190 ILE A O 1
ATOM 1418 N N . CYS A 1 191 ? -2.238 5.268 -2.317 1.00 95.94 191 CYS A N 1
ATOM 1419 C CA . CYS A 1 191 ? -0.893 5.781 -2.577 1.00 95.94 191 CYS A CA 1
ATOM 1420 C C . CYS A 1 191 ? -0.203 5.036 -3.728 1.00 95.94 191 CYS A C 1
ATOM 1422 O O . CYS A 1 191 ? 0.431 5.677 -4.566 1.00 95.94 191 CYS A O 1
ATOM 1424 N N . MET A 1 192 ? -0.355 3.708 -3.799 1.00 92.38 192 MET A N 1
ATOM 1425 C CA . MET A 1 192 ? 0.194 2.885 -4.882 1.00 92.38 192 MET A CA 1
ATOM 1426 C C . MET A 1 192 ? -0.447 3.218 -6.237 1.00 92.38 192 MET A C 1
ATOM 1428 O O . MET A 1 192 ? 0.278 3.477 -7.195 1.00 92.38 192 MET A O 1
ATOM 1432 N N . SER A 1 193 ? -1.781 3.297 -6.314 1.00 92.06 193 SER A N 1
ATOM 1433 C CA . SER A 1 193 ? -2.516 3.624 -7.554 1.00 92.06 193 SER A CA 1
ATOM 1434 C C . SER A 1 193 ? -2.355 5.077 -8.018 1.00 92.06 193 SER A C 1
ATOM 1436 O O . SER A 1 193 ? -2.815 5.461 -9.085 1.00 92.06 193 SER A O 1
ATOM 1438 N N . ALA A 1 194 ? -1.716 5.948 -7.231 1.00 94.19 194 ALA A N 1
ATOM 1439 C CA . ALA A 1 194 ? -1.601 7.360 -7.595 1.00 94.19 194 ALA A CA 1
ATOM 1440 C C . ALA A 1 194 ? -0.778 7.590 -8.881 1.00 94.19 194 ALA A C 1
ATOM 1442 O O . ALA A 1 194 ? -0.881 8.661 -9.490 1.00 94.19 194 ALA A O 1
ATOM 1443 N N . VAL A 1 195 ? 0.057 6.620 -9.277 1.00 92.50 195 VAL A N 1
ATOM 1444 C CA . VAL A 1 195 ? 0.895 6.692 -10.485 1.00 92.50 195 VAL A CA 1
ATOM 1445 C C . VAL A 1 195 ? 0.097 6.554 -11.782 1.00 92.50 195 VAL A C 1
ATOM 1447 O O . VAL A 1 195 ? 0.527 7.076 -12.817 1.00 92.50 195 VAL A O 1
ATOM 1450 N N . GLY A 1 196 ? -1.058 5.892 -11.729 1.00 91.25 196 GLY A N 1
ATOM 1451 C CA . GLY A 1 196 ? -1.993 5.768 -12.830 1.00 91.25 196 GLY A CA 1
ATOM 1452 C C . GLY A 1 196 ? -3.194 6.691 -12.670 1.00 91.25 196 GLY A C 1
ATOM 1453 O O . GLY A 1 196 ? -3.480 7.264 -11.621 1.00 91.25 196 GLY A O 1
ATOM 1454 N N . GLN A 1 197 ? -3.897 6.881 -13.775 1.00 91.00 197 GLN A N 1
ATOM 1455 C CA . GLN A 1 197 ? -5.228 7.472 -13.804 1.00 91.00 197 GLN A CA 1
ATOM 1456 C C . GLN A 1 197 ? -6.012 6.841 -14.961 1.00 91.00 197 GLN A C 1
ATOM 1458 O O . GLN A 1 197 ? -5.395 6.495 -15.979 1.00 91.00 197 GLN A O 1
ATOM 1463 N N . PRO A 1 198 ? -7.342 6.687 -14.845 1.00 87.94 198 PRO A N 1
ATOM 1464 C CA . PRO A 1 198 ? -8.142 6.153 -15.936 1.00 87.94 198 PRO A CA 1
ATOM 1465 C C . PRO A 1 198 ? -7.964 6.999 -17.200 1.00 87.94 198 PRO A C 1
ATOM 1467 O O . PRO A 1 198 ? -7.956 8.237 -17.147 1.00 87.94 198 PRO A O 1
ATOM 1470 N N . ASP A 1 199 ? -7.814 6.344 -18.346 1.00 82.56 199 ASP A N 1
ATOM 1471 C CA . ASP A 1 199 ? -7.800 7.024 -19.630 1.00 82.56 199 ASP A CA 1
ATOM 1472 C C . ASP A 1 199 ? -9.230 7.374 -20.048 1.00 82.56 199 ASP A C 1
ATOM 1474 O O . ASP A 1 199 ? -9.944 6.608 -20.694 1.00 82.56 199 ASP A O 1
ATOM 1478 N N . THR A 1 200 ? -9.661 8.571 -19.663 1.00 76.50 200 THR A N 1
ATOM 1479 C CA . THR A 1 200 ? -10.978 9.099 -20.029 1.00 76.50 200 THR A CA 1
ATOM 1480 C C . THR A 1 200 ? -11.075 9.468 -21.511 1.00 76.50 200 THR A C 1
ATOM 1482 O O . THR A 1 200 ? -12.170 9.763 -21.983 1.00 76.50 200 THR A O 1
ATOM 1485 N N . SER A 1 201 ? -9.969 9.439 -22.268 1.00 67.62 201 SER A N 1
ATOM 1486 C CA . SER A 1 201 ? -9.965 9.724 -23.712 1.00 67.62 201 SER A CA 1
ATOM 1487 C C . SER A 1 201 ? -10.741 8.661 -24.495 1.00 67.62 201 SER A C 1
ATOM 1489 O O . SER A 1 201 ? -11.409 8.985 -25.477 1.00 67.62 201 SER A O 1
ATOM 1491 N N . ALA A 1 202 ? -10.734 7.414 -24.006 1.00 55.94 202 ALA A N 1
ATOM 1492 C CA . ALA A 1 202 ? -11.499 6.293 -24.556 1.00 55.94 202 ALA A CA 1
ATOM 1493 C C . ALA A 1 202 ? -13.023 6.435 -24.374 1.00 55.94 202 ALA A C 1
ATOM 1495 O O . ALA A 1 202 ? -13.790 5.711 -25.003 1.00 55.94 202 ALA A O 1
ATOM 1496 N N . MET A 1 203 ? -13.469 7.364 -23.522 1.00 56.06 203 MET A N 1
ATOM 1497 C CA . MET A 1 203 ? -14.879 7.561 -23.182 1.00 56.06 203 MET A CA 1
ATOM 1498 C C . MET A 1 203 ? -15.540 8.689 -23.987 1.00 56.06 203 MET A C 1
ATOM 1500 O O . MET A 1 203 ? -16.701 9.006 -23.740 1.00 56.06 203 MET A O 1
ATOM 1504 N N . THR A 1 204 ? -14.832 9.278 -24.960 1.00 52.41 204 THR A N 1
ATOM 1505 C CA . THR A 1 204 ? -15.423 10.221 -25.921 1.00 52.41 204 THR A CA 1
ATOM 1506 C C . THR A 1 204 ? -16.245 9.430 -26.943 1.00 52.41 204 THR A C 1
ATOM 1508 O O . THR A 1 204 ? -15.656 8.682 -27.728 1.00 52.41 204 THR A O 1
ATOM 1511 N N . PRO A 1 205 ? -17.586 9.554 -26.980 1.00 54.44 205 PRO A N 1
ATOM 1512 C CA . PRO A 1 205 ? -18.374 8.936 -28.035 1.00 54.44 205 PRO A CA 1
ATOM 1513 C C . PRO A 1 205 ? -17.926 9.518 -29.376 1.00 54.44 205 PRO A C 1
ATOM 1515 O O . PRO A 1 205 ? -17.851 10.738 -29.527 1.00 54.44 205 PRO A O 1
ATOM 1518 N N . ILE A 1 206 ? -17.635 8.657 -30.352 1.00 59.19 206 ILE A N 1
ATOM 1519 C CA . ILE A 1 206 ? -17.457 9.090 -31.740 1.00 59.19 206 ILE A CA 1
ATOM 1520 C C . ILE A 1 206 ? -18.755 9.813 -32.137 1.00 59.19 206 ILE A C 1
ATOM 1522 O O . ILE A 1 206 ? -19.821 9.201 -32.016 1.00 59.19 206 ILE A O 1
ATOM 1526 N N . PRO A 1 207 ? -18.722 11.085 -32.581 1.00 58.59 207 PRO A N 1
ATOM 1527 C CA . PRO A 1 207 ? -19.924 11.729 -33.083 1.00 58.59 207 PRO A CA 1
ATOM 1528 C C . PRO A 1 207 ? -20.441 10.904 -34.262 1.00 58.59 207 PRO A C 1
ATOM 1530 O O . PRO A 1 207 ? -19.747 10.734 -35.265 1.00 58.59 207 PRO A O 1
ATOM 1533 N N . ALA A 1 208 ? -21.641 10.338 -34.111 1.00 55.22 208 ALA A N 1
ATOM 1534 C CA . ALA A 1 208 ? -22.297 9.596 -35.174 1.00 55.22 208 ALA A CA 1
ATOM 1535 C C . ALA A 1 208 ? -22.411 10.515 -36.397 1.00 55.22 208 ALA A C 1
ATOM 1537 O O . ALA A 1 208 ? -22.969 11.610 -36.304 1.00 55.22 208 ALA A O 1
ATOM 1538 N N . ALA A 1 209 ? -21.843 10.087 -37.526 1.00 55.72 209 ALA A N 1
ATOM 1539 C CA . ALA A 1 209 ? -21.959 10.813 -38.780 1.00 55.72 209 ALA A CA 1
ATOM 1540 C C . ALA A 1 209 ? -23.447 11.025 -39.093 1.00 55.72 209 ALA A C 1
ATOM 1542 O O . ALA A 1 209 ? -24.217 10.064 -39.163 1.00 55.72 209 ALA A O 1
ATOM 1543 N N . ALA A 1 210 ? -23.855 12.287 -39.239 1.00 55.34 210 ALA A N 1
ATOM 1544 C CA . ALA A 1 210 ? -25.220 12.631 -39.604 1.00 55.34 210 ALA A CA 1
ATOM 1545 C C . ALA A 1 210 ? -25.573 11.982 -40.958 1.00 55.34 210 ALA A C 1
ATOM 1547 O O . ALA A 1 210 ? -24.741 12.000 -41.871 1.00 55.34 210 ALA A O 1
ATOM 1548 N N . PRO A 1 211 ? -26.777 11.402 -41.117 1.00 47.69 211 PRO A N 1
ATOM 1549 C CA . PRO A 1 211 ? -27.171 10.795 -42.379 1.00 47.69 211 PRO A CA 1
ATOM 1550 C C . PRO A 1 211 ? -27.233 11.862 -43.476 1.00 47.69 211 PRO A C 1
ATOM 1552 O O . PRO A 1 211 ? -27.841 12.918 -43.303 1.00 47.69 211 PRO A O 1
ATOM 1555 N N . ALA A 1 212 ? -26.591 11.576 -44.610 1.00 49.66 212 ALA A N 1
ATOM 1556 C CA . ALA A 1 212 ? -26.600 12.439 -45.781 1.00 49.66 212 ALA A CA 1
ATOM 1557 C C . ALA A 1 212 ? -28.030 12.576 -46.329 1.00 49.66 212 ALA A C 1
ATOM 1559 O O . ALA A 1 212 ? -28.626 11.606 -46.801 1.00 49.66 212 ALA A O 1
ATOM 1560 N N . THR A 1 213 ? -28.576 13.789 -46.287 1.00 44.47 213 THR A N 1
ATOM 1561 C CA . THR A 1 213 ? -29.852 14.135 -46.914 1.00 44.47 213 THR A CA 1
ATOM 1562 C C . THR A 1 213 ? -29.708 14.017 -48.429 1.00 44.47 213 THR A C 1
ATOM 1564 O O . THR A 1 213 ? -29.025 14.811 -49.074 1.00 44.47 213 THR A O 1
ATOM 1567 N N . THR A 1 214 ? -30.333 12.998 -49.015 1.00 46.41 214 THR A N 1
ATOM 1568 C CA . THR A 1 214 ? -30.394 12.817 -50.467 1.00 46.41 214 THR A CA 1
ATOM 1569 C C . THR A 1 214 ? -31.486 13.732 -51.022 1.00 46.41 214 THR A C 1
ATOM 1571 O O . THR A 1 214 ? -32.676 13.451 -50.898 1.00 46.41 214 THR A O 1
ATOM 1574 N N . SER A 1 215 ? -31.094 14.858 -51.615 1.00 47.75 215 SER A N 1
ATOM 1575 C CA . SER A 1 215 ? -32.016 15.753 -52.319 1.00 47.75 215 SER A CA 1
ATOM 1576 C C . SER A 1 215 ? -32.423 15.131 -53.659 1.00 47.75 215 SER A C 1
ATOM 1578 O O . SER A 1 215 ? -31.650 15.137 -54.614 1.00 47.75 215 SER A O 1
ATOM 1580 N N . SER A 1 216 ? -33.638 14.588 -53.738 1.00 48.78 216 SER A N 1
ATOM 1581 C CA . SER A 1 216 ? -34.270 14.166 -54.994 1.00 48.78 216 SER A CA 1
ATOM 1582 C C . SER A 1 216 ? -34.771 15.394 -55.763 1.00 48.78 216 SER A C 1
ATOM 1584 O O . SER A 1 216 ? -35.765 16.005 -55.370 1.00 48.78 216 SER A O 1
ATOM 1586 N N . SER A 1 217 ? -34.123 15.751 -56.872 1.00 52.34 217 SER A N 1
ATOM 1587 C CA . SER A 1 217 ? -34.627 16.749 -57.820 1.00 52.34 217 SER A CA 1
ATOM 1588 C C . SER A 1 217 ? -35.584 16.102 -58.831 1.00 52.34 217 SER A C 1
ATOM 1590 O O . SER A 1 217 ? -35.178 15.418 -59.767 1.00 52.34 217 SER A O 1
ATOM 1592 N N . SER A 1 218 ? -36.889 16.334 -58.668 1.00 52.56 218 SER A N 1
ATOM 1593 C CA . SER A 1 218 ? -37.887 16.037 -59.700 1.00 52.56 218 SER A CA 1
ATOM 1594 C C . SER A 1 218 ? -37.878 17.149 -60.755 1.00 52.56 218 SER A C 1
ATOM 1596 O O . SER A 1 218 ? -38.296 18.272 -60.468 1.00 52.56 218 SER A O 1
ATOM 1598 N N . SER A 1 219 ? -37.424 16.859 -61.975 1.00 57.16 219 SER A N 1
ATOM 1599 C CA . SER A 1 219 ? -37.538 17.789 -63.106 1.00 57.16 219 SER A CA 1
ATOM 1600 C C . SER A 1 219 ? -38.777 17.441 -63.938 1.00 57.16 219 SER A C 1
ATOM 1602 O O . SER A 1 219 ? -38.846 16.384 -64.567 1.00 57.16 219 SER A O 1
ATOM 1604 N N . SER A 1 220 ? -39.785 18.315 -63.886 1.00 58.00 220 SER A N 1
ATOM 1605 C CA . SER A 1 220 ? -41.015 18.229 -64.679 1.00 58.00 220 SER A CA 1
ATOM 1606 C C . SER A 1 220 ? -40.775 18.813 -66.070 1.00 58.00 220 SER A C 1
ATOM 1608 O O . SER A 1 220 ? -40.367 19.964 -66.196 1.00 58.00 220 SER A O 1
ATOM 1610 N N . ARG A 1 221 ? -41.072 18.030 -67.112 1.00 51.38 221 ARG A N 1
ATOM 1611 C CA . ARG A 1 221 ? -41.089 18.470 -68.516 1.00 51.38 221 ARG A CA 1
ATOM 1612 C C . ARG A 1 221 ? -42.196 19.501 -68.747 1.00 51.38 221 ARG A C 1
ATOM 1614 O O . ARG A 1 221 ? -43.347 19.214 -68.419 1.00 51.38 221 ARG A O 1
ATOM 1621 N N . ARG A 1 222 ? -41.857 20.619 -69.388 1.00 50.09 222 ARG A N 1
ATOM 1622 C CA . ARG A 1 222 ? -42.664 21.323 -70.396 1.00 50.09 222 ARG A CA 1
ATOM 1623 C C . ARG A 1 222 ? -41.723 21.987 -71.387 1.00 50.09 222 ARG A C 1
ATOM 1625 O O . ARG A 1 222 ? -40.679 22.490 -70.924 1.00 50.09 222 ARG A O 1
#

Sequence (222 aa):
MLLDTVEADAARVISVADRYQEMAYSMQRQRWANAVAPGQAARLQRVRALGVAGAPAAPLPEGAAPRLTAATLSLTPGADPSALGGRQFWDAIHGGSRTEVVAVSSTPTAWRVNVTRGMALDRMAAVAALQALDATASNQSAVSQLLNDPRSRDCFEMAQLQLYQCMSAAHFRYENAFCLGQHGLRDVGICMSAVGQPDTSAMTPIPAAAPATTSSSSSSRR

Foldseek 3Di:
DLLQLLLLVLVVLLVVLVVLQVVLVVCVVPPQQQAFDPDLVVVLVVLVLCPDPPRDDDDFPPPLVVQQQDELDDCCVVVPVPSHRPNCSVVVRPPDPPPDDPPPPDDPFDKDFPPVQVLLVVLVVVLVVCSSVVNCVVPVVSNVVSVPDPQLVVQLVVLSVQLSVQSSVDTGNSSNSNSCSVSVGNSNSVSSSSRIDGPCVVVDPDPPPDDDDDDDDDDDDD

Radius of gyration: 24.86 Å; chains: 1; bounding box: 70×46×97 Å